Protein AF-A0A7W7VS66-F1 (afdb_monomer_lite)

Sequence (277 aa):
MSEEYEYLGDIAGGDVPASVPELAALSTISMEVGRVRARLDQALADLATVARQVGPVARLTIGVEQLAQRVAVVETLGGEVQALATAVEALGAEAGTPPPHPVDWAHAEDRAEWAADLVVWVRDVLITGWPAVADRLPGCWPRHRDILQDIATLRATYEAAYDDPRGRPHHAVEYRRLLEDVLRQAETLTQDCQKPGLPHPVPGPARDDMAELEAAMRIEVIAEIYALAGQATSKITPPDLAAAAQARAERLWAEHGVTQEEYRLYDQAVRARRPGT

Structure (mmCIF, N/CA/C/O backbone):
data_AF-A0A7W7VS66-F1
#
_entry.id   AF-A0A7W7VS66-F1
#
loop_
_atom_site.group_PDB
_atom_site.id
_atom_site.type_symbol
_atom_site.label_atom_id
_atom_site.label_alt_id
_atom_site.label_comp_id
_atom_site.label_asym_id
_atom_site.label_entity_id
_atom_site.label_seq_id
_atom_site.pdbx_PDB_ins_code
_atom_site.Cartn_x
_atom_site.Cartn_y
_atom_site.Cartn_z
_atom_site.occupancy
_atom_site.B_iso_or_equiv
_atom_site.auth_seq_id
_atom_site.auth_comp_id
_atom_site.auth_asym_id
_atom_site.auth_atom_id
_atom_site.pdbx_PDB_model_num
ATOM 1 N N . MET A 1 1 ? 20.058 83.058 -52.072 1.00 46.41 1 MET A N 1
ATOM 2 C CA . MET A 1 1 ? 21.102 82.653 -53.030 1.00 46.41 1 MET A CA 1
ATOM 3 C C . MET A 1 1 ? 20.505 82.851 -54.396 1.00 46.41 1 MET A C 1
ATOM 5 O O . MET A 1 1 ? 19.501 82.225 -54.699 1.00 46.41 1 MET A O 1
ATOM 9 N N . SER A 1 2 ? 21.023 83.870 -55.065 1.00 39.00 2 SER A N 1
ATOM 10 C CA . SER A 1 2 ? 20.426 84.547 -56.205 1.00 39.00 2 SER A CA 1
ATOM 11 C C . SER A 1 2 ? 20.550 83.738 -57.487 1.00 39.00 2 SER A C 1
ATOM 13 O O . SER A 1 2 ? 21.553 83.065 -57.712 1.00 39.00 2 SER A O 1
ATOM 15 N N . GLU A 1 3 ? 19.493 83.837 -58.280 1.00 48.62 3 GLU A N 1
ATOM 16 C CA . GLU A 1 3 ? 19.338 83.353 -59.642 1.00 48.62 3 GLU A CA 1
ATOM 17 C C . GLU A 1 3 ? 20.312 84.059 -60.595 1.00 48.62 3 GLU A C 1
ATOM 19 O O . GLU A 1 3 ? 20.466 85.278 -60.534 1.00 48.62 3 GLU A O 1
ATOM 24 N N . GLU A 1 4 ? 20.909 83.301 -61.514 1.00 53.44 4 GLU A N 1
ATOM 25 C CA . GLU A 1 4 ? 21.571 83.832 -62.707 1.00 53.44 4 GLU A CA 1
ATOM 26 C C . GLU A 1 4 ? 20.869 83.201 -63.920 1.00 53.44 4 GLU A C 1
ATOM 28 O O . GLU A 1 4 ? 21.167 82.088 -64.349 1.00 53.44 4 GLU A O 1
ATOM 33 N N . TYR A 1 5 ? 19.821 83.884 -64.389 1.00 45.56 5 TYR A N 1
ATOM 34 C CA . TYR A 1 5 ? 19.143 83.588 -65.648 1.00 45.56 5 TYR A CA 1
ATOM 35 C C . TYR A 1 5 ? 19.913 84.279 -66.776 1.00 45.56 5 TYR A C 1
ATOM 37 O O . TYR A 1 5 ? 19.792 85.488 -66.972 1.00 45.56 5 TYR A O 1
ATOM 45 N N . GLU A 1 6 ? 20.695 83.509 -67.530 1.00 56.81 6 GLU A N 1
ATOM 46 C CA . GLU A 1 6 ? 21.295 83.962 -68.784 1.00 56.81 6 GLU A CA 1
ATOM 47 C C . GLU A 1 6 ? 20.221 83.936 -69.885 1.00 56.81 6 GLU A C 1
ATOM 49 O O . GLU A 1 6 ? 19.917 82.919 -70.508 1.00 56.81 6 GLU A O 1
ATOM 54 N N . TYR A 1 7 ? 19.568 85.087 -70.040 1.00 52.94 7 TYR A N 1
ATOM 55 C CA . TYR A 1 7 ? 18.593 85.395 -71.078 1.00 52.94 7 TYR A CA 1
ATOM 56 C C . TYR A 1 7 ? 19.314 85.591 -72.422 1.00 52.94 7 TYR A C 1
ATOM 58 O O . TYR A 1 7 ? 19.945 86.622 -72.652 1.00 52.94 7 TYR A O 1
ATOM 66 N N . LEU A 1 8 ? 19.208 84.610 -73.323 1.00 45.16 8 LEU A N 1
ATOM 67 C CA . LEU A 1 8 ? 19.641 84.709 -74.720 1.00 45.16 8 LEU A CA 1
ATOM 68 C C . LEU A 1 8 ? 18.459 84.406 -75.639 1.00 45.16 8 LEU A C 1
ATOM 70 O O . LEU A 1 8 ? 18.153 83.254 -75.942 1.00 45.16 8 LEU A O 1
ATOM 74 N N . GLY A 1 9 ? 17.795 85.465 -76.090 1.00 45.72 9 GLY A N 1
ATOM 75 C CA . GLY A 1 9 ? 16.760 85.372 -77.106 1.00 45.72 9 GLY A CA 1
ATOM 76 C C . GLY A 1 9 ? 16.304 86.742 -77.577 1.00 45.72 9 GLY A C 1
ATOM 77 O O . GLY A 1 9 ? 15.311 87.253 -77.079 1.00 45.72 9 GLY A O 1
ATOM 78 N N . ASP A 1 10 ? 17.015 87.310 -78.552 1.00 48.62 10 ASP A N 1
ATOM 79 C CA . ASP A 1 10 ? 16.405 88.214 -79.532 1.00 48.62 10 ASP A CA 1
ATOM 80 C C . ASP A 1 10 ? 17.139 88.066 -80.877 1.00 48.62 10 ASP A C 1
ATOM 82 O O . ASP A 1 10 ? 17.979 88.875 -81.270 1.00 48.62 10 ASP A O 1
ATOM 86 N N . ILE A 1 11 ? 16.880 86.950 -81.570 1.00 48.09 11 ILE A N 1
ATOM 87 C CA . ILE A 1 11 ? 17.149 86.841 -83.008 1.00 48.09 11 ILE A CA 1
ATOM 88 C C . ILE A 1 11 ? 15.799 86.975 -83.695 1.00 48.09 11 ILE A C 1
ATOM 90 O O . ILE A 1 11 ? 15.048 86.017 -83.875 1.00 48.09 11 ILE A O 1
ATOM 94 N N . ALA A 1 12 ? 15.496 88.225 -84.014 1.00 41.78 12 ALA A N 1
ATOM 95 C CA . ALA A 1 12 ? 14.393 88.621 -84.853 1.00 41.78 12 ALA A CA 1
ATOM 96 C C . ALA A 1 12 ? 14.492 87.974 -86.244 1.00 41.78 12 ALA A C 1
ATOM 98 O O . ALA A 1 12 ? 15.551 87.961 -86.868 1.00 41.78 12 ALA A O 1
ATOM 99 N N . GLY A 1 13 ? 13.337 87.526 -86.737 1.00 44.66 13 GLY A N 1
ATOM 100 C CA . GLY A 1 13 ? 12.911 87.769 -88.113 1.00 44.66 13 GLY A CA 1
ATOM 101 C C . GLY A 1 13 ? 13.790 87.190 -89.215 1.00 44.66 13 GLY A C 1
ATOM 102 O O . GLY A 1 13 ? 14.548 87.906 -89.861 1.00 44.66 13 GLY A O 1
ATOM 103 N N . GLY A 1 14 ? 13.567 85.918 -89.518 1.00 37.41 14 GLY A N 1
ATOM 104 C CA . GLY A 1 14 ? 13.923 85.327 -90.800 1.00 37.41 14 GLY A CA 1
ATOM 105 C C . GLY A 1 14 ? 12.774 84.462 -91.284 1.00 37.41 14 GLY A C 1
ATOM 106 O O . GLY A 1 14 ? 12.830 83.245 -91.147 1.00 37.41 14 GLY A O 1
ATOM 107 N N . ASP A 1 15 ? 11.727 85.097 -91.815 1.00 51.34 15 ASP A N 1
ATOM 108 C CA . ASP A 1 15 ? 10.698 84.436 -92.623 1.00 51.34 15 ASP A CA 1
ATOM 109 C C . ASP A 1 15 ? 11.370 83.981 -93.929 1.00 51.34 15 ASP A C 1
ATOM 111 O O . ASP A 1 15 ? 11.369 84.665 -94.954 1.00 51.34 15 ASP A O 1
ATOM 115 N N . VAL A 1 16 ? 12.062 82.845 -93.854 1.00 44.19 16 VAL A N 1
ATOM 116 C CA . VAL A 1 16 ? 12.554 82.126 -95.023 1.00 44.19 16 VAL A CA 1
ATOM 117 C C . VAL A 1 16 ? 11.485 81.084 -95.335 1.00 44.19 16 VAL A C 1
ATOM 119 O O . VAL A 1 16 ? 11.225 80.228 -94.486 1.00 44.19 16 VAL A O 1
ATOM 122 N N . PRO A 1 17 ? 10.836 81.126 -96.510 1.00 45.91 17 PRO A N 1
ATOM 123 C CA . PRO A 1 17 ? 9.935 80.062 -96.910 1.00 45.91 17 PRO A CA 1
ATOM 124 C C . PRO A 1 17 ? 10.776 78.795 -97.032 1.00 45.91 17 PRO A C 1
ATOM 126 O O . PRO A 1 17 ? 11.544 78.650 -97.984 1.00 45.91 17 PRO A O 1
ATOM 129 N N . ALA A 1 18 ? 10.671 77.911 -96.036 1.00 45.56 18 ALA A N 1
ATOM 130 C CA . ALA A 1 18 ? 11.312 76.611 -96.080 1.00 45.56 18 ALA A CA 1
ATOM 131 C C . ALA A 1 18 ? 10.913 75.964 -97.402 1.00 45.56 18 ALA A C 1
ATOM 133 O O . ALA A 1 18 ? 9.726 75.801 -97.713 1.00 45.56 18 ALA A O 1
ATOM 134 N N . SER A 1 19 ? 11.912 75.671 -98.225 1.00 51.62 19 SER A N 1
ATOM 135 C CA . SER A 1 19 ? 11.655 75.005 -99.486 1.00 51.62 19 SER A CA 1
ATOM 136 C C . SER A 1 19 ? 11.013 73.649 -99.163 1.00 51.62 19 SER A C 1
ATOM 138 O O . SER A 1 19 ? 11.391 72.986 -98.196 1.00 51.62 19 SER A O 1
ATOM 140 N N . VAL A 1 20 ? 10.016 73.228 -99.949 1.00 57.78 20 VAL A N 1
ATOM 141 C CA . VAL A 1 20 ? 9.280 71.955 -99.771 1.00 57.78 20 VAL A CA 1
ATOM 142 C C . VAL A 1 20 ? 10.179 70.741 -99.407 1.00 57.78 20 VAL A C 1
ATOM 144 O O . VAL A 1 20 ? 9.735 69.913 -98.608 1.00 57.78 20 VAL A O 1
ATOM 147 N N . PRO A 1 21 ? 11.440 70.620 -99.887 1.00 59.88 21 PRO A N 1
ATOM 148 C CA . PRO A 1 21 ? 12.360 69.552 -99.479 1.00 59.88 21 PRO A CA 1
ATOM 149 C C . PRO A 1 21 ? 12.811 69.575 -98.005 1.00 59.88 21 PRO A C 1
ATOM 151 O O . PRO A 1 21 ? 13.001 68.511 -97.418 1.00 59.88 21 PRO A O 1
ATOM 154 N N . GLU A 1 22 ? 12.979 70.743 -97.381 1.00 57.94 22 GLU A N 1
ATOM 155 C CA . GLU A 1 22 ? 13.489 70.865 -96.001 1.00 57.94 22 GLU A CA 1
ATOM 156 C C . GLU A 1 22 ? 12.415 70.515 -94.965 1.00 57.94 22 GLU A C 1
ATOM 158 O O . GLU A 1 22 ? 12.687 69.816 -93.987 1.00 57.94 22 GLU A O 1
ATOM 163 N N . LEU A 1 23 ? 11.163 70.905 -95.226 1.00 63.44 23 LEU A N 1
ATOM 164 C CA . LEU A 1 23 ? 10.012 70.476 -94.425 1.00 63.44 23 LEU A CA 1
ATOM 165 C C . LEU A 1 23 ? 9.772 68.964 -94.545 1.00 63.44 23 LEU A C 1
ATOM 167 O O . LEU A 1 23 ? 9.405 68.326 -93.559 1.00 63.44 23 LEU A O 1
ATOM 171 N N . ALA A 1 24 ? 10.043 68.374 -95.715 1.00 65.50 24 ALA A N 1
ATOM 172 C CA . ALA A 1 24 ? 9.986 66.926 -95.915 1.00 65.50 24 ALA A CA 1
ATOM 173 C C . ALA A 1 24 ? 11.124 66.182 -95.184 1.00 65.50 24 ALA A C 1
ATOM 175 O O . ALA A 1 24 ? 10.922 65.085 -94.653 1.00 65.50 24 ALA A O 1
ATOM 176 N N . ALA A 1 25 ? 12.319 66.776 -95.103 1.00 69.31 25 ALA A N 1
ATOM 177 C CA . ALA A 1 25 ? 13.424 66.230 -94.317 1.00 69.31 25 ALA A CA 1
ATOM 178 C C . ALA A 1 25 ? 13.116 66.272 -92.810 1.00 69.31 25 ALA A C 1
ATOM 180 O O . ALA A 1 25 ? 13.280 65.265 -92.119 1.00 69.31 25 ALA A O 1
ATOM 181 N N . LEU A 1 26 ? 12.579 67.391 -92.313 1.00 69.50 26 LEU A N 1
ATOM 182 C CA . LEU A 1 26 ? 12.129 67.525 -90.924 1.00 69.50 26 LEU A CA 1
ATOM 183 C C . LEU A 1 26 ? 10.979 66.569 -90.593 1.00 69.50 26 LEU A C 1
ATOM 185 O O . LEU A 1 26 ? 11.023 65.924 -89.547 1.00 69.50 26 LEU A O 1
ATOM 189 N N . SER A 1 27 ? 9.999 66.390 -91.487 1.00 70.69 27 SER A N 1
ATOM 190 C CA . SER A 1 27 ? 8.923 65.416 -91.262 1.00 70.69 27 SER A CA 1
ATOM 191 C C . SER A 1 27 ? 9.457 63.985 -91.205 1.00 70.69 27 SER A C 1
ATOM 193 O O . SER A 1 27 ? 9.008 63.193 -90.380 1.00 70.69 27 SER A O 1
ATOM 195 N N . THR A 1 28 ? 10.448 63.657 -92.040 1.00 74.75 28 THR A N 1
ATOM 196 C CA . THR A 1 28 ? 11.102 62.341 -92.037 1.00 74.75 28 THR A CA 1
ATOM 197 C C . THR A 1 28 ? 11.853 62.107 -90.728 1.00 74.75 28 THR A C 1
ATOM 199 O O . THR A 1 28 ? 11.679 61.063 -90.103 1.00 74.75 28 THR A O 1
ATOM 202 N N . ILE A 1 29 ? 12.612 63.098 -90.253 1.00 75.81 29 ILE A N 1
ATOM 203 C CA . ILE A 1 29 ? 13.318 63.023 -88.967 1.00 75.81 29 ILE A CA 1
ATOM 204 C C . ILE A 1 29 ? 12.321 62.914 -87.807 1.00 75.81 29 ILE A C 1
ATOM 206 O O . ILE A 1 29 ? 12.493 62.058 -86.942 1.00 75.81 29 ILE A O 1
ATOM 210 N N . SER A 1 30 ? 11.242 63.700 -87.795 1.00 68.12 30 SER A N 1
ATOM 211 C CA . SER A 1 30 ? 10.194 63.590 -86.773 1.00 68.12 30 SER A CA 1
ATOM 212 C C . SER A 1 30 ? 9.504 62.224 -86.786 1.00 68.12 30 SER A C 1
ATOM 214 O O . SER A 1 30 ? 9.206 61.688 -85.718 1.00 68.12 30 SER A O 1
ATOM 216 N N . MET A 1 31 ? 9.294 61.621 -87.960 1.00 77.06 31 MET A N 1
ATOM 217 C CA . MET A 1 31 ? 8.772 60.256 -88.063 1.00 77.06 31 MET A CA 1
ATOM 218 C C . MET A 1 31 ? 9.763 59.223 -87.523 1.00 77.06 31 MET A C 1
ATOM 220 O O . MET A 1 31 ? 9.345 58.324 -86.796 1.00 77.06 31 MET A O 1
ATOM 224 N N . GLU A 1 32 ? 11.056 59.337 -87.835 1.00 76.19 32 GLU A N 1
ATOM 225 C CA . GLU A 1 32 ? 12.077 58.426 -87.299 1.00 76.19 32 GLU A CA 1
ATOM 226 C C . GLU A 1 32 ? 12.217 58.564 -85.781 1.00 76.19 32 GLU A C 1
ATOM 228 O O . GLU A 1 32 ? 12.217 57.559 -85.073 1.00 76.19 32 GLU A O 1
ATOM 233 N N . VAL A 1 33 ? 12.231 59.791 -85.252 1.00 77.81 33 VAL A N 1
ATOM 234 C CA . VAL A 1 33 ? 12.231 60.044 -83.802 1.00 77.81 33 VAL A CA 1
ATOM 235 C C . VAL A 1 33 ? 10.967 59.474 -83.155 1.00 77.81 33 VAL A C 1
ATOM 237 O O . VAL A 1 33 ? 11.051 58.828 -82.110 1.00 77.81 33 VAL A O 1
ATOM 240 N N . GLY A 1 34 ? 9.805 59.631 -83.796 1.00 76.19 34 GLY A N 1
ATOM 241 C CA . GLY A 1 34 ? 8.551 59.022 -83.351 1.00 76.19 34 GLY A CA 1
ATOM 242 C C . GLY A 1 34 ? 8.617 57.492 -83.309 1.00 76.19 34 GLY A C 1
ATOM 243 O O . GLY A 1 34 ? 8.191 56.886 -82.327 1.00 76.19 34 GLY A O 1
ATOM 244 N N . ARG A 1 35 ? 9.217 56.853 -84.323 1.00 85.12 35 ARG A N 1
ATOM 245 C CA . ARG A 1 35 ? 9.417 55.393 -84.352 1.00 85.12 35 ARG A CA 1
ATOM 246 C C . ARG A 1 35 ? 10.415 54.920 -83.304 1.00 85.12 35 ARG A C 1
ATOM 248 O O . ARG A 1 35 ? 10.188 53.882 -82.689 1.00 85.12 35 ARG A O 1
ATOM 255 N N . VAL A 1 36 ? 11.504 55.656 -83.092 1.00 83.12 36 VAL A N 1
ATOM 256 C CA . VAL A 1 36 ? 12.488 55.348 -82.045 1.00 83.12 36 VAL A CA 1
ATOM 257 C C . VAL A 1 36 ? 11.834 55.442 -80.671 1.00 83.12 36 VAL A C 1
ATOM 259 O O . VAL A 1 36 ? 11.988 54.525 -79.868 1.00 83.12 36 VAL A O 1
ATOM 262 N N . ARG A 1 37 ? 11.038 56.487 -80.426 1.00 76.75 37 ARG A N 1
ATOM 263 C CA . ARG A 1 37 ? 10.294 56.646 -79.174 1.00 76.75 37 ARG A CA 1
ATOM 264 C C . ARG A 1 37 ? 9.291 55.515 -78.961 1.00 76.75 37 ARG A C 1
ATOM 266 O O . ARG A 1 37 ? 9.302 54.903 -77.903 1.00 76.75 37 ARG A O 1
ATOM 273 N N . ALA A 1 38 ? 8.522 55.155 -79.988 1.00 83.44 38 ALA A N 1
ATOM 274 C CA . ALA A 1 38 ? 7.591 54.029 -79.911 1.00 83.44 38 ALA A CA 1
ATOM 275 C C . ALA A 1 38 ? 8.302 52.690 -79.630 1.00 83.44 38 ALA A C 1
ATOM 277 O O . ALA A 1 38 ? 7.808 51.878 -78.853 1.00 83.44 38 ALA A O 1
ATOM 278 N N . ARG A 1 39 ? 9.486 52.458 -80.219 1.00 87.69 39 ARG A N 1
ATOM 279 C CA . ARG A 1 39 ? 10.303 51.266 -79.929 1.00 87.69 39 ARG A CA 1
ATOM 280 C C . ARG A 1 39 ? 10.857 51.271 -78.506 1.00 87.69 39 ARG A C 1
ATOM 282 O O . ARG A 1 39 ? 10.927 50.210 -77.896 1.00 87.69 39 ARG A O 1
ATOM 289 N N . LEU A 1 40 ? 11.240 52.435 -77.983 1.00 81.44 40 LEU A N 1
ATOM 290 C CA . LEU A 1 40 ? 11.702 52.570 -76.603 1.00 81.44 40 LEU A CA 1
ATOM 291 C C . LEU A 1 40 ? 10.565 52.303 -75.611 1.00 81.44 40 LEU A C 1
ATOM 293 O O . LEU A 1 40 ? 10.752 51.535 -74.671 1.00 81.44 40 LEU A O 1
ATOM 297 N N . ASP A 1 41 ? 9.383 52.869 -75.855 1.00 82.38 41 ASP A N 1
ATOM 298 C CA . ASP A 1 41 ? 8.198 52.641 -75.023 1.00 82.38 41 ASP A CA 1
ATOM 299 C C . ASP A 1 41 ? 7.793 51.156 -75.038 1.00 82.38 41 ASP A C 1
ATOM 301 O O . ASP A 1 41 ? 7.501 50.582 -73.986 1.00 82.38 41 ASP A O 1
ATOM 305 N N . GLN A 1 42 ? 7.874 50.498 -76.202 1.00 89.12 42 GLN A N 1
ATOM 306 C CA . GLN A 1 42 ? 7.652 49.055 -76.317 1.00 89.12 42 GLN A CA 1
ATOM 307 C C . GLN A 1 42 ? 8.702 48.248 -75.539 1.00 89.12 42 GLN A C 1
ATOM 309 O O . GLN A 1 42 ? 8.339 47.363 -74.771 1.00 89.12 42 GLN A O 1
ATOM 314 N N . ALA A 1 43 ? 9.990 48.579 -75.670 1.00 79.00 43 ALA A N 1
ATOM 315 C CA . ALA A 1 43 ? 11.056 47.888 -74.945 1.00 79.00 43 ALA A CA 1
ATOM 316 C C . ALA A 1 43 ? 10.915 48.039 -73.418 1.00 79.00 43 ALA A C 1
ATOM 318 O O . ALA A 1 43 ? 11.161 47.089 -72.673 1.00 79.00 43 ALA A O 1
ATOM 319 N N . LEU A 1 44 ? 10.475 49.206 -72.937 1.00 77.38 44 LEU A N 1
ATOM 320 C CA . LEU A 1 44 ? 10.181 49.431 -71.519 1.00 77.38 44 LEU A CA 1
ATOM 321 C C . LEU A 1 44 ? 8.956 48.629 -71.052 1.00 77.38 44 LEU A C 1
ATOM 323 O O . LEU A 1 44 ? 8.979 48.063 -69.955 1.00 77.38 44 LEU A O 1
ATOM 327 N N . ALA A 1 45 ? 7.910 48.528 -71.876 1.00 83.50 45 ALA A N 1
ATOM 328 C CA . ALA A 1 45 ? 6.739 47.700 -71.584 1.00 83.50 45 ALA A CA 1
ATOM 329 C C . ALA A 1 45 ? 7.081 46.197 -71.542 1.00 83.50 45 ALA A C 1
ATOM 331 O O . ALA A 1 45 ? 6.596 45.468 -70.665 1.00 83.50 45 ALA A O 1
ATOM 332 N N . ASP A 1 46 ? 7.960 45.745 -72.437 1.00 84.31 46 ASP A N 1
ATOM 333 C CA . ASP A 1 46 ? 8.457 44.370 -72.480 1.00 84.31 46 ASP A CA 1
ATOM 334 C C . ASP A 1 46 ? 9.316 44.067 -71.242 1.00 84.31 46 ASP A C 1
ATOM 336 O O . ASP A 1 46 ? 9.079 43.069 -70.556 1.00 84.31 46 ASP A O 1
ATOM 340 N N . LEU A 1 47 ? 10.229 44.971 -70.862 1.00 71.31 47 LEU A N 1
ATOM 341 C CA . LEU A 1 47 ? 11.024 44.854 -69.631 1.00 71.31 47 LEU A CA 1
ATOM 342 C C . LEU A 1 47 ? 10.150 44.812 -68.371 1.00 71.31 47 LEU A C 1
ATOM 344 O O . LEU A 1 47 ? 10.375 43.977 -67.492 1.00 71.31 47 LEU A O 1
ATOM 348 N N . ALA A 1 48 ? 9.115 45.653 -68.286 1.00 73.38 48 ALA A N 1
ATOM 349 C CA . ALA A 1 48 ? 8.162 45.620 -67.175 1.00 73.38 48 ALA A CA 1
ATOM 350 C C . ALA A 1 48 ? 7.387 44.290 -67.116 1.00 73.38 48 ALA A C 1
ATOM 352 O O . ALA A 1 48 ? 7.044 43.799 -66.036 1.00 73.38 48 ALA A O 1
ATOM 353 N N . THR A 1 49 ? 7.120 43.676 -68.268 1.00 81.31 49 THR A N 1
ATOM 354 C CA . THR A 1 49 ? 6.453 42.371 -68.359 1.00 81.31 49 THR A CA 1
ATOM 355 C C . THR A 1 49 ? 7.375 41.236 -67.926 1.00 81.31 49 THR A C 1
ATOM 357 O O . THR A 1 49 ? 6.962 40.416 -67.104 1.00 81.31 49 THR A O 1
ATOM 360 N N . VAL A 1 50 ? 8.635 41.245 -68.363 1.00 74.94 50 VAL A N 1
ATOM 361 C CA . VAL A 1 50 ? 9.657 40.290 -67.907 1.00 74.94 50 VAL A CA 1
ATOM 362 C C . VAL A 1 50 ? 9.876 40.408 -66.395 1.00 74.94 50 VAL A C 1
ATOM 364 O O . VAL A 1 50 ? 9.853 39.400 -65.693 1.00 74.94 50 VAL A O 1
ATOM 367 N N . ALA A 1 51 ? 9.983 41.624 -65.851 1.00 68.81 51 ALA A N 1
ATOM 368 C CA . ALA A 1 51 ? 10.143 41.836 -64.410 1.00 68.81 51 ALA A CA 1
ATOM 369 C C . ALA A 1 51 ? 8.969 41.259 -63.592 1.00 68.81 51 ALA A C 1
ATOM 371 O O . ALA A 1 51 ? 9.176 40.627 -62.552 1.00 68.81 51 ALA A O 1
ATOM 372 N N . ARG A 1 52 ? 7.730 41.404 -64.087 1.00 74.31 52 ARG A N 1
ATOM 373 C CA . ARG A 1 52 ? 6.535 40.805 -63.465 1.00 74.31 52 ARG A CA 1
ATOM 374 C C . ARG A 1 52 ? 6.521 39.279 -63.533 1.00 74.31 52 ARG A C 1
ATOM 376 O O . ARG A 1 52 ? 5.988 38.659 -62.618 1.00 74.31 52 ARG A O 1
ATOM 383 N N . GLN A 1 53 ? 7.095 38.681 -64.575 1.00 76.69 53 GLN A N 1
ATOM 384 C CA . GLN A 1 53 ? 7.190 37.225 -64.725 1.00 76.69 53 GLN A CA 1
ATOM 385 C C . GLN A 1 53 ? 8.316 36.617 -63.874 1.00 76.69 53 GLN A C 1
ATOM 387 O O . GLN A 1 53 ? 8.152 35.523 -63.335 1.00 76.69 53 GLN A O 1
ATOM 392 N N . VAL A 1 54 ? 9.426 37.336 -63.683 1.00 73.06 54 VAL A N 1
ATOM 393 C CA . VAL A 1 54 ? 10.575 36.874 -62.882 1.00 73.06 54 VAL A CA 1
ATOM 394 C C . VAL A 1 54 ? 10.321 36.996 -61.372 1.00 73.06 54 VAL A C 1
ATOM 396 O O . VAL A 1 54 ? 10.777 36.150 -60.605 1.00 73.06 54 VAL A O 1
ATOM 399 N N . GLY A 1 55 ? 9.542 37.985 -60.917 1.00 73.06 55 GLY A N 1
ATOM 400 C CA . GLY A 1 55 ? 9.224 38.165 -59.489 1.00 73.06 55 GLY A CA 1
ATOM 401 C C . GLY A 1 55 ? 8.586 36.940 -58.795 1.00 73.06 55 GLY A C 1
ATOM 402 O O . GLY A 1 55 ? 8.980 36.598 -57.679 1.00 73.06 55 GLY A O 1
ATOM 403 N N . PRO A 1 56 ? 7.601 36.252 -59.403 1.00 78.00 56 PRO A N 1
ATOM 404 C CA . PRO A 1 56 ? 7.084 34.971 -58.918 1.00 78.00 56 PRO A CA 1
ATOM 405 C C . PRO A 1 56 ? 8.136 33.858 -58.873 1.00 78.00 56 PRO A C 1
ATOM 407 O O . PRO A 1 56 ? 8.181 33.129 -57.888 1.00 78.00 56 PRO A O 1
ATOM 410 N N . VAL A 1 57 ? 9.009 33.758 -59.883 1.00 70.25 57 VAL A N 1
ATOM 411 C CA . VAL A 1 57 ? 10.080 32.745 -59.928 1.00 70.25 57 VAL A CA 1
ATOM 412 C C . VAL A 1 57 ? 11.080 32.966 -58.795 1.00 70.25 57 VAL A C 1
ATOM 414 O O . VAL A 1 57 ? 11.378 32.028 -58.068 1.00 70.25 57 VAL A O 1
ATOM 417 N N . ALA A 1 58 ? 11.510 34.208 -58.555 1.00 71.12 58 ALA A N 1
ATOM 418 C CA . ALA A 1 58 ? 12.393 34.536 -57.434 1.00 71.12 58 ALA A CA 1
ATOM 419 C C . ALA A 1 58 ? 11.767 34.183 -56.069 1.00 71.12 58 ALA A C 1
ATOM 421 O O . ALA A 1 58 ? 12.445 33.661 -55.186 1.00 71.12 58 ALA A O 1
ATOM 422 N N . ARG A 1 59 ? 10.455 34.410 -55.899 1.00 72.69 59 ARG A N 1
ATOM 423 C CA . ARG A 1 59 ? 9.724 34.015 -54.681 1.00 72.69 59 ARG A CA 1
ATOM 424 C C . ARG A 1 59 ? 9.611 32.499 -54.524 1.00 72.69 59 ARG A C 1
ATOM 426 O O . ARG A 1 59 ? 9.707 32.013 -53.402 1.00 72.69 59 ARG A O 1
ATOM 433 N N . LEU A 1 60 ? 9.432 31.762 -55.621 1.00 71.50 60 LEU A N 1
ATOM 434 C CA . LEU A 1 60 ? 9.447 30.298 -55.604 1.00 71.50 60 LEU A CA 1
ATOM 435 C C . LEU A 1 60 ? 10.832 29.763 -55.231 1.00 71.50 60 LEU A C 1
ATOM 437 O O . LEU A 1 60 ? 10.903 28.861 -54.406 1.00 71.50 60 LEU A O 1
ATOM 441 N N . THR A 1 61 ? 11.915 30.350 -55.749 1.00 71.44 61 THR A N 1
ATOM 442 C CA . THR A 1 61 ? 13.286 29.967 -55.373 1.00 71.44 61 THR A CA 1
ATOM 443 C C . THR A 1 61 ? 13.525 30.152 -53.874 1.00 71.44 61 THR A C 1
ATOM 445 O O . THR A 1 61 ? 13.955 29.212 -53.212 1.00 71.44 61 THR A O 1
ATOM 448 N N . ILE A 1 62 ? 13.138 31.304 -53.309 1.00 78.94 62 ILE A N 1
ATOM 449 C CA . ILE A 1 62 ? 13.224 31.550 -51.857 1.00 78.94 62 ILE A CA 1
ATOM 450 C C . ILE A 1 62 ? 12.364 30.542 -51.075 1.00 78.94 62 ILE A C 1
ATOM 452 O O . ILE A 1 62 ? 12.790 30.027 -50.044 1.00 78.94 62 ILE A O 1
ATOM 456 N N . GLY A 1 63 ? 11.157 30.232 -51.560 1.00 76.00 63 GLY A N 1
ATOM 457 C CA . GLY A 1 63 ? 10.279 29.241 -50.934 1.00 76.00 63 GLY A CA 1
ATOM 458 C C . GLY A 1 63 ? 10.863 27.824 -50.943 1.00 76.00 63 GLY A C 1
ATOM 459 O O . GLY A 1 63 ? 10.746 27.109 -49.950 1.00 76.00 63 GLY A O 1
ATOM 460 N N . VAL A 1 64 ? 11.531 27.431 -52.031 1.00 78.88 64 VAL A N 1
ATOM 461 C CA . VAL A 1 64 ? 12.223 26.139 -52.153 1.00 78.88 64 VAL A CA 1
ATOM 462 C C . VAL A 1 64 ? 13.425 26.074 -51.213 1.00 78.88 64 VAL A C 1
ATOM 464 O O . VAL A 1 64 ? 13.591 25.070 -50.525 1.00 78.88 64 VAL A O 1
ATOM 467 N N . GLU A 1 65 ? 14.220 27.139 -51.116 1.00 78.25 65 GLU A N 1
ATOM 468 C CA . GLU A 1 65 ? 15.343 27.215 -50.171 1.00 78.25 65 GLU A CA 1
ATOM 469 C C . GLU A 1 65 ? 14.868 27.118 -48.714 1.00 78.25 65 GLU A C 1
ATOM 471 O O . GLU A 1 65 ? 15.424 26.353 -47.925 1.00 78.25 65 GLU A O 1
ATOM 476 N N . GLN A 1 66 ? 13.789 27.824 -48.360 1.00 82.62 66 GLN A N 1
ATOM 477 C CA . GLN A 1 66 ? 13.182 27.731 -47.029 1.00 82.62 66 GLN A CA 1
ATOM 478 C C . GLN A 1 66 ? 12.630 26.332 -46.738 1.00 82.62 66 GLN A C 1
ATOM 480 O O . GLN A 1 66 ? 12.747 25.844 -45.612 1.00 82.62 66 GLN A O 1
ATOM 485 N N . LEU A 1 67 ? 12.031 25.669 -47.730 1.00 80.81 67 LEU A N 1
ATOM 486 C CA . LEU A 1 67 ? 11.544 24.301 -47.571 1.00 80.81 67 LEU A CA 1
ATOM 487 C C . LEU A 1 67 ? 12.707 23.318 -47.396 1.00 80.81 67 LEU A C 1
ATOM 489 O O . LEU A 1 67 ? 12.639 22.473 -46.510 1.00 80.81 67 LEU A O 1
ATOM 493 N N . ALA A 1 68 ? 13.789 23.468 -48.163 1.00 79.75 68 ALA A N 1
ATOM 494 C CA . ALA A 1 68 ? 14.997 22.658 -48.020 1.00 79.75 68 ALA A CA 1
ATOM 495 C C . ALA A 1 68 ? 15.625 22.814 -46.624 1.00 79.75 68 ALA A C 1
ATOM 497 O O . ALA A 1 68 ? 15.972 21.818 -45.993 1.00 79.75 68 ALA A O 1
ATOM 498 N N . GLN A 1 69 ? 15.685 24.041 -46.094 1.00 86.19 69 GLN A N 1
ATOM 499 C CA . GLN A 1 69 ? 16.133 24.289 -44.718 1.00 86.19 69 GLN A CA 1
ATOM 500 C C . GLN A 1 69 ? 15.232 23.601 -43.686 1.00 86.19 69 GLN A C 1
ATOM 502 O O . GLN A 1 69 ? 15.727 22.986 -42.745 1.00 86.19 69 GLN A O 1
ATOM 507 N N . ARG A 1 70 ? 13.906 23.663 -43.863 1.00 84.19 70 ARG A N 1
ATOM 508 C CA . ARG A 1 70 ? 12.957 22.983 -42.967 1.00 84.19 70 ARG A CA 1
ATOM 509 C C . ARG A 1 70 ? 13.092 21.463 -43.027 1.00 84.19 70 ARG A C 1
ATOM 511 O O . ARG A 1 70 ? 13.023 20.826 -41.983 1.00 84.19 70 ARG A O 1
ATOM 518 N N . VAL A 1 71 ? 13.310 20.892 -44.212 1.00 85.25 71 VAL A N 1
ATOM 519 C CA . VAL A 1 71 ? 13.549 19.450 -44.378 1.00 85.25 71 VAL A CA 1
ATOM 520 C C . VAL A 1 71 ? 14.833 19.031 -43.660 1.00 85.25 71 VAL A C 1
ATOM 522 O O . VAL A 1 71 ? 14.788 18.085 -42.883 1.00 85.25 71 VAL A O 1
ATOM 525 N N . ALA A 1 72 ? 15.927 19.785 -43.799 1.00 82.81 72 ALA A N 1
ATOM 526 C CA . ALA A 1 72 ? 17.177 19.498 -43.090 1.00 82.81 72 ALA A CA 1
ATOM 527 C C . ALA A 1 72 ? 17.017 19.529 -41.555 1.00 82.81 72 ALA A C 1
ATOM 529 O O . ALA A 1 72 ? 17.589 18.701 -40.844 1.00 82.81 72 ALA A O 1
ATOM 530 N N . VAL A 1 73 ? 16.203 20.454 -41.029 1.00 87.56 73 VAL A N 1
ATOM 531 C CA . VAL A 1 73 ? 15.864 20.493 -39.595 1.00 87.56 73 VAL A CA 1
ATOM 532 C C . VAL A 1 73 ? 15.059 19.258 -39.185 1.00 87.56 73 VAL A C 1
ATOM 534 O O . VAL A 1 73 ? 15.347 18.670 -38.148 1.00 87.56 73 VAL A O 1
ATOM 537 N N . VAL A 1 74 ? 14.082 18.832 -39.992 1.00 85.75 74 VAL A N 1
ATOM 538 C CA . VAL A 1 74 ? 13.291 17.619 -39.719 1.00 85.75 74 VAL A CA 1
ATOM 539 C C . VAL A 1 74 ? 14.163 16.363 -39.745 1.00 85.75 74 VAL A C 1
ATOM 541 O O . VAL A 1 74 ? 14.011 15.512 -38.874 1.00 85.75 74 VAL A O 1
ATOM 544 N N . GLU A 1 75 ? 15.099 16.251 -40.686 1.00 86.38 75 GLU A N 1
ATOM 545 C CA . GLU A 1 75 ? 16.058 15.139 -40.741 1.00 86.38 75 GLU A CA 1
ATOM 546 C C . GLU A 1 75 ? 16.973 15.117 -39.511 1.00 86.38 75 GLU A C 1
ATOM 548 O O . GLU A 1 75 ? 17.188 14.059 -38.919 1.00 86.38 75 GLU A O 1
ATOM 553 N N . THR A 1 76 ? 17.452 16.288 -39.081 1.00 88.56 76 THR A N 1
ATOM 554 C CA . THR A 1 76 ? 18.275 16.425 -37.868 1.00 88.56 76 THR A CA 1
ATOM 555 C C . THR A 1 76 ? 17.492 16.001 -36.626 1.00 88.56 76 THR A C 1
ATOM 557 O O . THR A 1 76 ? 17.963 15.159 -35.865 1.00 88.56 76 THR A O 1
ATOM 560 N N . LEU A 1 77 ? 16.263 16.502 -36.463 1.00 88.69 77 LEU A N 1
ATOM 561 C CA . LEU A 1 77 ? 15.373 16.107 -35.368 1.00 88.69 77 LEU A CA 1
ATOM 562 C C . LEU A 1 77 ? 15.049 14.609 -35.411 1.00 88.69 77 LEU A C 1
ATOM 564 O O . LEU A 1 77 ? 15.009 13.964 -34.369 1.00 88.69 77 LEU A O 1
ATOM 568 N N . GLY A 1 78 ? 14.856 14.034 -36.601 1.00 89.44 78 GLY A N 1
ATOM 569 C CA . GLY A 1 78 ? 14.670 12.592 -36.771 1.00 89.44 78 GLY A CA 1
ATOM 570 C C . GLY A 1 78 ? 15.878 11.793 -36.275 1.00 89.44 78 GLY A C 1
ATOM 571 O O . GLY A 1 78 ? 15.711 10.804 -35.561 1.00 89.44 78 GLY A O 1
ATOM 572 N N . GLY A 1 79 ? 17.092 12.257 -36.585 1.00 88.12 79 GLY A N 1
ATOM 573 C CA . GLY A 1 79 ? 18.334 11.680 -36.070 1.00 88.12 79 GLY A CA 1
ATOM 574 C C . GLY A 1 79 ? 18.464 11.792 -34.548 1.00 88.12 79 GLY A C 1
ATOM 575 O O . GLY A 1 79 ? 18.814 10.812 -33.892 1.00 88.12 79 GLY A O 1
ATOM 576 N N . GLU A 1 80 ? 18.131 12.949 -33.972 1.00 91.75 80 GLU A N 1
ATOM 577 C CA . GLU A 1 80 ? 18.153 13.171 -32.520 1.00 91.75 80 GLU A CA 1
ATOM 578 C C . GLU A 1 80 ? 17.130 12.298 -31.781 1.00 91.75 80 GLU A C 1
ATOM 580 O O . GLU A 1 80 ? 17.460 11.701 -30.757 1.00 91.75 80 GLU A O 1
ATOM 585 N N . VAL A 1 81 ? 15.911 12.159 -32.314 1.00 92.88 81 VAL A N 1
ATOM 586 C CA . VAL A 1 81 ? 14.879 11.272 -31.751 1.00 92.88 81 VAL A CA 1
ATOM 587 C C . VAL A 1 81 ? 15.326 9.814 -31.808 1.00 92.88 81 VAL A C 1
ATOM 589 O O . VAL A 1 81 ? 15.162 9.096 -30.822 1.00 92.88 81 VAL A O 1
ATOM 592 N N . GLN A 1 82 ? 15.936 9.373 -32.912 1.00 91.94 82 GLN A N 1
ATOM 593 C CA . GLN A 1 82 ? 16.460 8.011 -33.020 1.00 91.94 82 GLN A CA 1
ATOM 594 C C . GLN A 1 82 ? 17.612 7.766 -32.032 1.00 91.94 82 GLN A C 1
ATOM 596 O O . GLN A 1 82 ? 17.675 6.707 -31.399 1.00 91.94 82 GLN A O 1
ATOM 601 N N . ALA A 1 83 ? 18.510 8.741 -31.869 1.00 90.94 83 ALA A N 1
ATOM 602 C CA . ALA A 1 83 ? 19.599 8.669 -30.899 1.00 90.94 83 ALA A CA 1
ATOM 603 C C . ALA A 1 83 ? 19.071 8.625 -29.457 1.00 90.94 83 ALA A C 1
ATOM 605 O O . ALA A 1 83 ? 19.551 7.821 -28.658 1.00 90.94 83 ALA A O 1
ATOM 606 N N . LEU A 1 84 ? 18.049 9.424 -29.136 1.00 92.69 84 LEU A N 1
ATOM 607 C CA . LEU A 1 84 ? 17.395 9.406 -27.830 1.00 92.69 84 LEU A CA 1
ATOM 608 C C . LEU A 1 84 ? 16.672 8.081 -27.576 1.00 92.69 84 LEU A C 1
ATOM 610 O O . LEU A 1 84 ? 16.823 7.525 -26.495 1.00 92.69 84 LEU A O 1
ATOM 614 N N . ALA A 1 85 ? 15.938 7.549 -28.555 1.00 91.06 85 ALA A N 1
ATOM 615 C CA . ALA A 1 85 ? 15.288 6.243 -28.440 1.00 91.06 85 ALA A CA 1
ATOM 616 C C . ALA A 1 85 ? 16.317 5.139 -28.153 1.00 91.06 85 ALA A C 1
ATOM 618 O O . ALA A 1 85 ? 16.157 4.379 -27.204 1.00 91.06 85 ALA A O 1
ATOM 619 N N . THR A 1 86 ? 17.432 5.141 -28.890 1.00 91.81 86 THR A N 1
ATOM 620 C CA . THR A 1 86 ? 18.543 4.198 -28.675 1.00 91.81 86 THR A CA 1
ATOM 621 C C . THR A 1 86 ? 19.165 4.369 -27.286 1.00 91.81 86 THR A C 1
ATOM 623 O O . THR A 1 86 ? 19.461 3.385 -26.616 1.00 91.81 86 THR A O 1
ATOM 626 N N . ALA A 1 87 ? 19.345 5.608 -26.818 1.00 88.94 87 ALA A N 1
ATOM 627 C CA . ALA A 1 87 ? 19.874 5.884 -25.484 1.00 88.94 87 ALA A CA 1
ATOM 628 C C . ALA A 1 87 ? 18.904 5.454 -24.374 1.00 88.94 87 ALA A C 1
ATOM 630 O O . ALA A 1 87 ? 19.344 4.926 -23.360 1.00 88.94 87 ALA A O 1
ATOM 631 N N . VAL A 1 88 ? 17.594 5.640 -24.556 1.00 86.75 88 VAL A N 1
ATOM 632 C CA . VAL A 1 88 ? 16.563 5.188 -23.610 1.00 86.75 88 VAL A CA 1
ATOM 633 C C . VAL A 1 88 ? 16.500 3.664 -23.563 1.00 86.75 88 VAL A C 1
ATOM 635 O O . VAL A 1 88 ? 16.432 3.101 -22.474 1.00 86.75 88 VAL A O 1
ATOM 638 N N . GLU A 1 89 ? 16.581 2.987 -24.708 1.00 85.19 89 GLU A N 1
ATOM 639 C CA . GLU A 1 89 ? 16.668 1.523 -24.769 1.00 85.19 89 GLU A CA 1
ATOM 640 C C . GLU A 1 89 ? 17.948 1.008 -24.102 1.00 85.19 89 GLU A C 1
ATOM 642 O O . GLU A 1 89 ? 17.887 0.069 -23.309 1.00 85.19 89 GLU A O 1
ATOM 647 N N . ALA A 1 90 ? 19.093 1.652 -24.352 1.00 82.62 90 ALA A N 1
ATOM 648 C CA . ALA A 1 90 ? 20.358 1.314 -23.705 1.00 82.62 90 ALA A CA 1
ATOM 649 C C . ALA A 1 90 ? 20.295 1.535 -22.186 1.00 82.62 90 ALA A C 1
ATOM 651 O O . ALA A 1 90 ? 20.697 0.658 -21.430 1.00 82.62 90 ALA A O 1
ATOM 652 N N . LEU A 1 91 ? 19.718 2.651 -21.729 1.00 81.38 91 LEU A N 1
ATOM 653 C CA . LEU A 1 91 ? 19.503 2.919 -20.306 1.00 81.38 91 LEU A CA 1
ATOM 654 C C . LEU A 1 91 ? 18.524 1.923 -19.680 1.00 81.38 91 LEU A C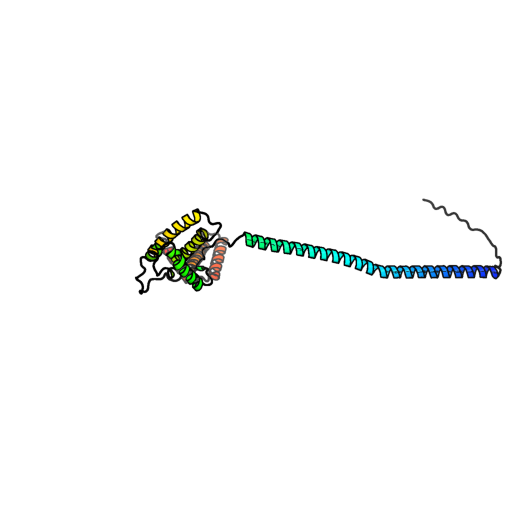 1
ATOM 656 O O . LEU A 1 91 ? 18.739 1.509 -18.547 1.00 81.38 91 LEU A O 1
ATOM 660 N N . GLY A 1 92 ? 17.481 1.503 -20.397 1.00 76.94 92 GLY A N 1
ATOM 661 C CA . GLY A 1 92 ? 16.565 0.452 -19.948 1.00 76.94 92 GLY A CA 1
ATOM 662 C C . GLY A 1 92 ? 17.246 -0.915 -19.847 1.00 76.94 92 GLY A C 1
ATOM 663 O O . GLY A 1 92 ? 17.018 -1.648 -18.887 1.00 76.94 92 GLY A O 1
ATOM 664 N N . ALA A 1 93 ? 18.134 -1.234 -20.790 1.00 74.19 93 ALA A N 1
ATOM 665 C CA . ALA A 1 93 ? 18.936 -2.453 -20.764 1.00 74.19 93 ALA A CA 1
ATOM 666 C C . ALA A 1 93 ? 20.000 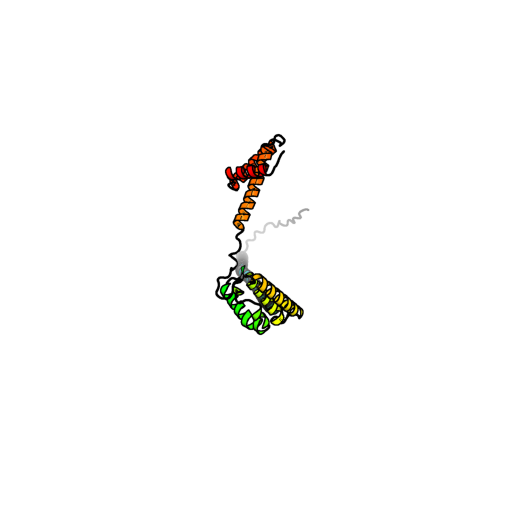-2.431 -19.647 1.00 74.19 93 ALA A C 1
ATOM 668 O O . ALA A 1 93 ? 20.231 -3.449 -18.994 1.00 74.19 93 ALA A O 1
ATOM 669 N N . GLU A 1 94 ? 20.623 -1.277 -19.387 1.00 67.56 94 GLU A N 1
ATOM 670 C CA . GLU A 1 94 ? 21.622 -1.089 -18.325 1.00 67.56 94 GLU A CA 1
ATOM 671 C C . GLU A 1 94 ? 21.004 -0.989 -16.926 1.00 67.56 94 GLU A C 1
ATOM 673 O O . GLU A 1 94 ? 21.600 -1.468 -15.949 1.00 67.56 94 GLU A O 1
ATOM 678 N N . ALA A 1 95 ? 19.799 -0.418 -16.813 1.00 65.69 95 ALA A N 1
ATOM 679 C CA . ALA A 1 95 ? 19.060 -0.335 -15.555 1.00 65.69 95 ALA A CA 1
ATOM 680 C C . ALA A 1 95 ? 18.880 -1.725 -14.923 1.00 65.69 95 ALA A C 1
ATOM 682 O O . ALA A 1 95 ? 18.888 -1.849 -13.695 1.00 65.69 95 ALA A O 1
ATOM 683 N N . GLY A 1 96 ? 18.878 -2.784 -15.741 1.00 66.75 96 GLY A N 1
ATOM 684 C CA . GLY A 1 96 ? 18.592 -4.142 -15.304 1.00 66.75 96 GLY A CA 1
ATOM 685 C C . GLY A 1 96 ? 17.135 -4.262 -14.870 1.00 66.75 96 GLY A C 1
ATOM 686 O O . GLY A 1 96 ? 16.424 -3.268 -14.714 1.00 66.75 96 GLY A O 1
ATOM 687 N N . THR A 1 97 ? 16.667 -5.490 -14.673 1.00 69.56 97 THR A N 1
ATOM 688 C CA . THR A 1 97 ? 15.384 -5.700 -14.002 1.00 69.56 97 THR A CA 1
ATOM 689 C C . THR A 1 97 ? 15.451 -4.982 -12.649 1.00 69.56 97 THR A C 1
ATOM 691 O O . THR A 1 97 ? 16.433 -5.194 -11.927 1.00 69.56 97 THR A O 1
ATOM 694 N N . PRO A 1 98 ? 14.488 -4.097 -12.313 1.00 68.81 98 PRO A N 1
ATOM 695 C CA . PRO A 1 98 ? 14.468 -3.463 -11.003 1.00 68.81 98 PRO A CA 1
ATOM 696 C C . PRO A 1 98 ? 14.552 -4.551 -9.928 1.00 68.81 98 PRO A C 1
ATOM 698 O O . PRO A 1 98 ? 14.029 -5.651 -10.147 1.00 68.81 98 PRO A O 1
ATOM 701 N N . PRO A 1 99 ? 15.239 -4.281 -8.803 1.00 72.62 99 PRO A N 1
ATOM 702 C CA . PRO A 1 99 ? 15.396 -5.280 -7.765 1.00 72.62 99 PRO A CA 1
ATOM 703 C C . PRO A 1 99 ? 14.013 -5.801 -7.362 1.00 72.62 99 PRO A C 1
ATOM 705 O O . PRO A 1 99 ? 13.055 -5.022 -7.317 1.00 72.62 99 PRO A O 1
ATOM 708 N N . PRO A 1 100 ? 13.889 -7.108 -7.105 1.00 79.00 100 PRO A N 1
ATOM 709 C CA . PRO A 1 100 ? 12.619 -7.706 -6.736 1.00 79.00 100 PRO A CA 1
ATOM 710 C C . PRO A 1 100 ? 12.071 -6.988 -5.502 1.00 79.00 100 PRO A C 1
ATOM 712 O O . PRO A 1 100 ? 12.722 -6.910 -4.458 1.00 79.00 100 PRO A O 1
ATOM 715 N N . HIS A 1 101 ? 10.881 -6.410 -5.639 1.00 84.00 101 HIS A N 1
ATOM 716 C CA . HIS A 1 101 ? 10.190 -5.748 -4.544 1.00 84.00 101 HIS A CA 1
ATOM 717 C C . HIS A 1 101 ? 9.174 -6.716 -3.935 1.00 84.00 101 HIS A C 1
ATOM 719 O O . HIS A 1 101 ? 8.490 -7.420 -4.683 1.00 84.00 101 HIS A O 1
ATOM 725 N N . PRO A 1 102 ? 9.032 -6.747 -2.597 1.00 86.50 102 PRO A N 1
ATOM 726 C CA . PRO A 1 102 ? 7.946 -7.478 -1.966 1.00 86.50 102 PRO A CA 1
ATOM 727 C C . PRO A 1 102 ? 6.614 -7.018 -2.552 1.00 86.50 102 PRO A C 1
ATOM 729 O O . PRO A 1 102 ? 6.292 -5.829 -2.529 1.00 86.50 102 PRO A O 1
ATOM 732 N N . VAL A 1 103 ? 5.838 -7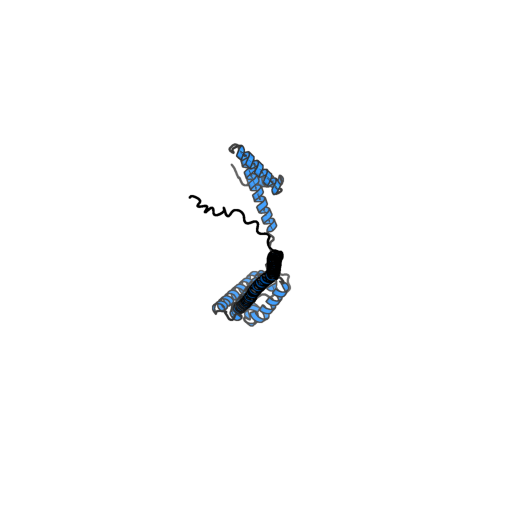.961 -3.076 1.00 87.25 103 VAL A N 1
ATOM 733 C CA . VAL A 1 103 ? 4.466 -7.676 -3.488 1.00 87.25 103 VAL A CA 1
ATOM 734 C C . VAL A 1 103 ? 3.640 -7.472 -2.222 1.00 87.25 103 VAL A C 1
ATOM 736 O O . VAL A 1 103 ? 3.651 -8.309 -1.319 1.00 87.25 103 VAL A O 1
ATOM 739 N N . ASP A 1 104 ? 2.938 -6.346 -2.138 1.00 89.31 104 ASP A N 1
ATOM 740 C CA . ASP A 1 104 ? 1.952 -6.115 -1.089 1.00 89.31 104 ASP A CA 1
ATOM 741 C C . ASP A 1 104 ? 0.650 -6.832 -1.458 1.00 89.31 104 ASP A C 1
ATOM 743 O O . ASP A 1 104 ? -0.017 -6.477 -2.433 1.00 89.31 104 ASP A O 1
ATOM 747 N N . TRP A 1 105 ? 0.260 -7.824 -0.657 1.00 85.25 105 TRP A N 1
ATOM 748 C CA . TRP A 1 105 ? -0.983 -8.576 -0.830 1.00 85.25 105 TRP A CA 1
ATOM 749 C C . TRP A 1 105 ? -2.220 -7.677 -0.942 1.00 85.25 105 TRP A C 1
ATOM 751 O O . TRP A 1 105 ? -3.167 -8.005 -1.665 1.00 85.25 105 TRP A O 1
ATOM 761 N N . ALA A 1 106 ? -2.235 -6.538 -0.240 1.00 85.94 106 ALA A N 1
ATOM 762 C CA . ALA A 1 106 ? -3.338 -5.583 -0.317 1.00 85.94 106 ALA A CA 1
ATOM 763 C C . ALA A 1 106 ? -3.534 -5.047 -1.744 1.00 85.94 106 ALA A C 1
ATOM 765 O O . ALA A 1 106 ? -4.674 -4.815 -2.153 1.00 85.94 106 ALA A O 1
ATOM 766 N N . HIS A 1 107 ? -2.439 -4.916 -2.492 1.00 87.38 107 HIS A N 1
ATOM 767 C CA . HIS A 1 107 ? -2.370 -4.269 -3.799 1.00 87.38 107 HIS A CA 1
ATOM 768 C C . HIS A 1 107 ? -2.143 -5.244 -4.964 1.00 87.38 107 HIS A C 1
ATOM 770 O O . HIS A 1 107 ? -2.107 -4.808 -6.109 1.00 87.38 107 HIS A O 1
ATOM 776 N N . ALA A 1 108 ? -2.007 -6.548 -4.706 1.00 88.75 108 ALA A N 1
ATOM 777 C CA . ALA A 1 108 ? -1.881 -7.546 -5.765 1.00 88.75 108 ALA A CA 1
ATOM 778 C C . ALA A 1 108 ? -3.152 -7.596 -6.637 1.00 88.75 108 ALA A C 1
ATOM 780 O O . ALA A 1 108 ? -4.256 -7.773 -6.114 1.00 88.75 108 ALA A O 1
ATOM 781 N N . GLU A 1 109 ? -2.982 -7.449 -7.956 1.00 88.62 109 GLU A N 1
ATOM 782 C CA . GLU A 1 109 ? -4.078 -7.439 -8.937 1.00 88.62 109 GLU A CA 1
ATOM 783 C C . GLU A 1 109 ? -4.748 -8.817 -9.054 1.00 88.62 109 GLU A C 1
ATOM 785 O O . GLU A 1 109 ? -5.965 -8.921 -8.901 1.00 88.62 109 GLU A O 1
ATOM 790 N N . ASP A 1 110 ? -3.954 -9.882 -9.228 1.00 92.50 110 ASP A N 1
ATOM 791 C CA . ASP A 1 110 ? -4.415 -11.274 -9.171 1.00 92.50 110 ASP A CA 1
ATOM 792 C C . ASP A 1 110 ? -3.854 -11.984 -7.933 1.00 92.50 110 ASP A C 1
ATOM 794 O O . ASP A 1 110 ? -2.817 -12.651 -7.944 1.00 92.50 110 ASP A O 1
ATOM 798 N N . ARG A 1 111 ? -4.562 -11.822 -6.812 1.00 90.88 111 ARG A N 1
ATOM 799 C CA . ARG A 1 111 ? -4.194 -12.445 -5.531 1.00 90.88 111 ARG A CA 1
ATOM 800 C C . ARG A 1 111 ? -4.167 -13.973 -5.600 1.00 90.88 111 ARG A C 1
ATOM 802 O O . ARG A 1 111 ? -3.409 -14.588 -4.854 1.00 90.88 111 ARG A O 1
ATOM 809 N N . ALA A 1 112 ? -5.011 -14.592 -6.425 1.00 91.25 112 ALA A N 1
ATOM 810 C CA . ALA A 1 112 ? -5.131 -16.046 -6.464 1.00 91.25 112 ALA A CA 1
ATOM 811 C C . ALA A 1 112 ? -3.953 -16.671 -7.215 1.00 91.25 112 ALA A C 1
ATOM 813 O O . ALA A 1 112 ? -3.334 -17.603 -6.696 1.00 91.25 112 ALA A O 1
ATOM 814 N N . GLU A 1 113 ? -3.623 -16.128 -8.388 1.00 92.56 113 GLU A N 1
ATOM 815 C CA . GLU A 1 113 ? -2.449 -16.535 -9.163 1.00 92.56 113 GLU A CA 1
ATOM 816 C C . GLU A 1 113 ? -1.165 -16.281 -8.368 1.00 92.56 113 GLU A C 1
ATOM 818 O O . GLU A 1 113 ? -0.368 -17.195 -8.157 1.00 92.56 113 GLU A O 1
ATOM 823 N N . TRP A 1 114 ? -1.025 -15.083 -7.798 1.00 93.12 114 TRP A N 1
ATOM 824 C CA . TRP A 1 114 ? 0.158 -14.738 -7.018 1.00 93.12 114 TRP A CA 1
ATOM 825 C C . TRP A 1 114 ? 0.348 -15.627 -5.775 1.00 93.12 114 TRP A C 1
ATOM 827 O O . TRP A 1 114 ? 1.462 -16.073 -5.489 1.00 93.12 114 TRP A O 1
ATOM 837 N N . ALA A 1 115 ? -0.729 -15.943 -5.044 1.00 93.50 115 ALA A N 1
ATOM 838 C CA . ALA A 1 115 ? -0.652 -16.882 -3.924 1.00 93.50 115 ALA A CA 1
ATOM 839 C C . ALA A 1 115 ? -0.267 -18.297 -4.381 1.00 93.50 115 ALA A C 1
ATOM 841 O O . ALA A 1 115 ? 0.491 -18.976 -3.684 1.00 93.50 115 ALA A O 1
ATOM 842 N N . ALA A 1 116 ? -0.770 -18.751 -5.534 1.00 95.44 116 ALA A N 1
ATOM 843 C CA . ALA A 1 116 ? -0.418 -20.054 -6.090 1.00 95.44 116 ALA A CA 1
ATOM 844 C C . ALA A 1 116 ? 1.078 -20.128 -6.436 1.00 95.44 116 ALA A C 1
ATOM 846 O O . ALA A 1 116 ? 1.748 -21.089 -6.043 1.00 95.44 116 ALA A O 1
ATOM 847 N N . ASP A 1 117 ? 1.619 -19.085 -7.066 1.00 95.69 117 ASP A N 1
ATOM 848 C CA . ASP A 1 117 ? 3.048 -18.966 -7.364 1.00 95.69 117 ASP A CA 1
ATOM 849 C C . ASP A 1 117 ? 3.902 -18.978 -6.096 1.00 95.69 117 ASP A C 1
ATOM 851 O O . ASP A 1 117 ? 4.941 -19.643 -6.036 1.00 95.69 117 ASP A O 1
ATOM 855 N N . LEU A 1 118 ? 3.458 -18.281 -5.047 1.00 96.56 118 LEU A N 1
ATOM 856 C CA . LEU A 1 118 ? 4.168 -18.260 -3.773 1.00 96.56 118 LEU A CA 1
ATOM 857 C C . LEU A 1 118 ? 4.180 -19.642 -3.103 1.00 96.56 118 LEU A C 1
ATOM 859 O O . LEU A 1 118 ? 5.208 -20.051 -2.564 1.00 96.56 118 LEU A O 1
ATOM 863 N N . VAL A 1 119 ? 3.079 -20.396 -3.174 1.00 97.75 119 VAL A N 1
ATOM 864 C CA . VAL A 1 119 ? 3.012 -21.779 -2.665 1.00 97.75 119 VAL A CA 1
ATOM 865 C C . VAL A 1 119 ? 3.984 -22.695 -3.411 1.00 97.75 119 VAL A C 1
ATOM 867 O O . VAL A 1 119 ? 4.670 -23.504 -2.777 1.00 97.75 119 VAL A O 1
ATOM 870 N N . VAL A 1 120 ? 4.073 -22.565 -4.737 1.00 98.12 120 VAL A N 1
ATOM 871 C CA . VAL A 1 120 ? 5.035 -23.317 -5.557 1.00 98.12 120 VAL A CA 1
ATOM 872 C C . VAL A 1 120 ? 6.467 -22.959 -5.165 1.00 98.12 120 VAL A C 1
ATOM 874 O O . VAL A 1 120 ? 7.265 -23.860 -4.911 1.00 98.12 120 VAL A O 1
ATOM 877 N N . TRP A 1 121 ? 6.777 -21.669 -5.021 1.00 98.00 121 TRP A N 1
ATOM 878 C CA . TRP A 1 121 ? 8.101 -21.211 -4.595 1.00 98.00 121 TRP A CA 1
ATOM 879 C C . TRP A 1 121 ? 8.480 -21.729 -3.198 1.00 98.00 121 TRP A C 1
ATOM 881 O O . TRP A 1 121 ? 9.590 -22.228 -3.007 1.00 98.00 121 TRP A O 1
ATOM 891 N N . VAL A 1 122 ? 7.558 -21.699 -2.227 1.00 98.31 122 VAL A N 1
ATOM 892 C CA . VAL A 1 122 ? 7.809 -22.253 -0.884 1.00 98.31 122 VAL A CA 1
ATOM 893 C C . VAL A 1 122 ? 8.148 -23.742 -0.960 1.00 98.31 122 VAL A C 1
ATOM 895 O O . VAL A 1 122 ? 9.092 -24.193 -0.311 1.00 98.31 122 VAL A O 1
ATOM 898 N N . ARG A 1 123 ? 7.404 -24.512 -1.761 1.00 98.06 123 ARG A N 1
ATOM 899 C CA . ARG A 1 123 ? 7.646 -25.949 -1.941 1.00 98.06 123 ARG A CA 1
ATOM 900 C C . ARG A 1 123 ? 8.991 -26.218 -2.617 1.00 98.06 123 ARG A C 1
ATOM 902 O O . ARG A 1 123 ? 9.766 -27.025 -2.111 1.00 98.06 123 ARG A O 1
ATOM 909 N N . ASP A 1 124 ? 9.248 -25.564 -3.745 1.00 98.31 124 ASP A N 1
ATOM 910 C CA . ASP A 1 124 ? 10.340 -25.937 -4.648 1.00 98.31 124 ASP A CA 1
ATOM 911 C C . ASP A 1 124 ? 11.672 -25.283 -4.274 1.00 98.31 124 ASP A C 1
ATOM 913 O O . ASP A 1 124 ? 12.721 -25.896 -4.467 1.00 98.31 124 ASP A O 1
ATOM 917 N N . VAL A 1 125 ? 11.640 -24.080 -3.694 1.00 98.25 125 VAL A N 1
ATOM 918 C CA . VAL A 1 125 ? 12.836 -23.307 -3.329 1.00 98.25 125 VAL A CA 1
ATOM 919 C C . VAL A 1 125 ? 13.055 -23.328 -1.821 1.00 98.25 125 VAL A C 1
ATOM 921 O O . VAL A 1 125 ? 14.090 -23.812 -1.359 1.00 98.25 125 VAL A O 1
ATOM 924 N N . LEU A 1 126 ? 12.089 -22.839 -1.037 1.00 98.12 126 LEU A N 1
ATOM 925 C CA . LEU A 1 126 ? 12.298 -22.617 0.397 1.00 98.12 126 LEU A CA 1
ATOM 926 C C . LEU A 1 126 ? 12.463 -23.933 1.173 1.00 98.12 126 LEU A C 1
ATOM 928 O O . LEU A 1 126 ? 13.438 -24.095 1.906 1.00 98.12 126 LEU A O 1
ATOM 932 N N . ILE A 1 127 ? 11.549 -24.889 0.995 1.00 98.19 127 ILE A N 1
ATOM 933 C CA . ILE A 1 127 ? 11.607 -26.189 1.682 1.00 98.19 127 ILE A CA 1
ATOM 934 C C . ILE A 1 127 ? 12.773 -27.038 1.159 1.00 98.19 127 ILE A C 1
ATOM 936 O O . ILE A 1 127 ? 13.461 -27.678 1.953 1.00 98.19 127 ILE A O 1
ATOM 940 N N . THR A 1 128 ? 13.049 -27.010 -0.147 1.00 98.06 128 THR A N 1
ATOM 941 C CA . THR A 1 128 ? 14.200 -27.722 -0.729 1.00 98.06 128 THR A CA 1
ATOM 942 C C . THR A 1 128 ? 15.530 -27.191 -0.190 1.00 98.06 128 THR A C 1
ATOM 944 O O . THR A 1 128 ? 16.404 -27.980 0.173 1.00 98.06 128 THR A O 1
ATOM 947 N N . GLY A 1 129 ? 15.695 -25.865 -0.113 1.00 97.56 129 GLY A N 1
ATOM 948 C CA . GLY A 1 129 ? 16.915 -25.227 0.391 1.00 97.56 129 GLY A CA 1
ATOM 949 C C . GLY A 1 129 ? 17.067 -25.307 1.913 1.00 97.56 129 GLY A C 1
ATOM 950 O O . GLY A 1 129 ? 18.188 -25.382 2.423 1.00 97.56 129 GLY A O 1
ATOM 951 N N . TRP A 1 130 ? 15.949 -25.327 2.646 1.00 97.94 130 TRP A N 1
ATOM 952 C CA . TRP A 1 130 ? 15.915 -25.350 4.108 1.00 97.94 130 TRP A CA 1
ATOM 953 C C . TRP A 1 130 ? 14.867 -26.340 4.632 1.00 97.94 130 TRP A C 1
ATOM 955 O O . TRP A 1 130 ? 13.804 -25.923 5.087 1.00 97.94 130 TRP A O 1
ATOM 965 N N . PRO A 1 131 ? 15.176 -27.650 4.666 1.00 97.62 131 PRO A N 1
ATOM 966 C CA . PRO A 1 131 ? 14.200 -28.688 5.016 1.00 97.62 131 PRO A CA 1
ATOM 967 C C . PRO A 1 131 ? 13.509 -28.503 6.374 1.00 97.62 131 PRO A C 1
ATOM 969 O O . PRO A 1 131 ? 12.339 -28.839 6.511 1.00 97.62 131 PRO A O 1
ATOM 972 N N . ALA A 1 132 ? 14.187 -27.896 7.356 1.00 96.62 132 ALA A N 1
ATOM 973 C CA . ALA A 1 132 ? 13.607 -27.581 8.666 1.00 96.62 132 ALA A CA 1
ATOM 974 C C . ALA A 1 132 ? 12.397 -26.624 8.595 1.00 96.62 132 ALA A C 1
ATOM 976 O O . ALA A 1 132 ? 11.603 -26.567 9.532 1.00 96.62 132 ALA A O 1
ATOM 977 N N . VAL A 1 133 ? 12.234 -25.880 7.494 1.00 97.81 133 VAL A N 1
ATOM 978 C CA . VAL A 1 133 ? 11.045 -25.054 7.243 1.00 97.81 133 VAL A CA 1
ATOM 979 C C . VAL A 1 133 ? 9.791 -25.918 7.166 1.00 97.81 133 VAL A C 1
ATOM 981 O O . VAL A 1 133 ? 8.757 -25.490 7.659 1.00 97.81 133 VAL A O 1
ATOM 984 N N . ALA A 1 134 ? 9.863 -27.133 6.613 1.00 96.56 134 ALA A N 1
ATOM 985 C CA . ALA A 1 134 ? 8.693 -28.004 6.487 1.00 96.56 134 ALA A CA 1
ATOM 986 C C . ALA A 1 134 ? 8.092 -28.397 7.848 1.00 96.56 134 ALA A C 1
ATOM 988 O O . ALA A 1 134 ? 6.879 -28.562 7.955 1.00 96.56 134 ALA A O 1
ATOM 989 N N . ASP A 1 135 ? 8.929 -28.513 8.883 1.00 95.69 135 ASP A N 1
ATOM 990 C CA . ASP A 1 135 ? 8.491 -28.860 10.238 1.00 95.69 135 ASP A CA 1
ATOM 991 C C . ASP A 1 135 ? 7.949 -27.645 11.006 1.00 95.69 135 ASP A C 1
ATOM 993 O O . ASP A 1 135 ? 7.108 -27.792 11.893 1.00 95.69 135 ASP A O 1
ATOM 997 N N . ARG A 1 136 ? 8.447 -26.443 10.685 1.00 96.50 136 ARG A N 1
ATOM 998 C CA . ARG A 1 136 ? 8.160 -25.205 11.427 1.00 96.50 136 ARG A CA 1
ATOM 999 C C . ARG A 1 136 ? 7.067 -24.354 10.797 1.00 96.50 136 ARG A C 1
ATOM 1001 O O . ARG A 1 136 ? 6.329 -23.695 11.520 1.00 96.50 136 ARG A O 1
ATOM 1008 N N . LEU A 1 137 ? 6.962 -24.349 9.470 1.00 95.88 137 LEU A N 1
ATOM 1009 C CA . LEU A 1 137 ? 5.951 -23.596 8.741 1.00 95.88 137 LEU A CA 1
ATOM 1010 C C . LEU A 1 137 ? 4.658 -24.426 8.661 1.00 95.88 137 LEU A C 1
ATOM 1012 O O . LEU A 1 137 ? 4.605 -25.420 7.933 1.00 95.88 137 LEU A O 1
ATOM 1016 N N . PRO A 1 138 ? 3.587 -24.041 9.369 1.00 92.19 138 PRO A N 1
ATOM 1017 C CA . PRO A 1 138 ? 2.370 -24.842 9.423 1.00 92.19 138 PRO A CA 1
ATOM 1018 C C . PRO A 1 138 ? 1.665 -24.870 8.070 1.00 92.19 138 PRO A C 1
ATOM 1020 O O . PRO A 1 138 ? 1.557 -23.847 7.403 1.00 92.19 138 PRO A O 1
ATOM 1023 N N . GLY A 1 139 ? 1.055 -25.997 7.699 1.00 92.12 139 GLY A N 1
ATOM 1024 C CA . GLY A 1 139 ? 0.335 -26.121 6.421 1.00 92.12 139 GLY A CA 1
ATOM 1025 C C . GLY A 1 139 ? -0.852 -25.159 6.235 1.00 92.12 139 GLY A C 1
ATOM 1026 O O . GLY A 1 139 ? -1.354 -25.020 5.122 1.00 92.12 139 GLY A O 1
ATOM 1027 N N . CYS A 1 140 ? -1.317 -24.485 7.295 1.00 91.50 140 CYS A N 1
ATOM 1028 C CA . CYS A 1 140 ? -2.334 -23.437 7.202 1.00 91.50 140 CYS A CA 1
ATOM 1029 C C . CYS A 1 140 ? -1.789 -22.065 6.789 1.00 91.50 140 CYS A C 1
ATOM 1031 O O . CYS A 1 140 ? -2.609 -21.187 6.525 1.00 91.50 140 CYS A O 1
ATOM 1033 N N . TRP A 1 141 ? -0.467 -21.881 6.684 1.00 94.00 141 TRP A N 1
ATOM 1034 C CA . TRP A 1 141 ? 0.168 -20.591 6.394 1.00 94.00 141 TRP A CA 1
ATOM 1035 C C . TRP A 1 141 ? -0.463 -19.795 5.235 1.00 94.00 141 TRP A C 1
ATOM 1037 O O . TRP A 1 141 ? -0.620 -18.588 5.416 1.00 94.00 141 TRP A O 1
ATOM 1047 N N . PRO A 1 142 ? -0.936 -20.388 4.109 1.00 93.56 142 PRO A N 1
ATOM 1048 C CA . PRO A 1 142 ? -1.503 -19.599 3.010 1.00 93.56 142 PRO A CA 1
ATOM 1049 C C . PRO A 1 142 ? -2.818 -18.896 3.369 1.00 93.56 142 PRO A C 1
ATOM 1051 O O . PRO A 1 142 ? -3.310 -18.065 2.615 1.00 93.56 142 PRO A O 1
ATOM 1054 N N . ARG A 1 143 ? -3.435 -19.253 4.501 1.00 89.44 143 ARG A N 1
ATOM 1055 C CA . ARG A 1 143 ? -4.674 -18.634 4.989 1.00 89.44 143 ARG A CA 1
ATOM 1056 C C . ARG A 1 143 ? -4.413 -17.488 5.965 1.00 89.44 143 ARG A C 1
ATOM 1058 O O . ARG A 1 143 ? -5.344 -16.767 6.305 1.00 89.44 143 ARG A O 1
ATOM 1065 N N . HIS A 1 144 ? -3.171 -17.298 6.403 1.00 90.94 144 HIS A N 1
ATOM 1066 C CA . HIS A 1 144 ? -2.788 -16.202 7.285 1.00 90.94 144 HIS A CA 1
ATOM 1067 C C . HIS A 1 144 ? -2.172 -15.087 6.452 1.00 90.94 144 HIS A C 1
ATOM 1069 O O . HIS A 1 144 ? -1.033 -15.203 6.010 1.00 90.94 144 HIS A O 1
ATOM 1075 N N . ARG A 1 145 ? -2.925 -13.998 6.256 1.00 91.69 145 ARG A N 1
ATOM 1076 C CA . ARG A 1 145 ? -2.491 -12.849 5.447 1.00 91.69 145 ARG A CA 1
ATOM 1077 C C . ARG A 1 145 ? -1.116 -12.320 5.865 1.00 91.69 145 ARG A C 1
ATOM 1079 O O . ARG A 1 145 ? -0.301 -12.044 4.996 1.00 91.69 145 ARG A O 1
ATOM 1086 N N . ASP A 1 146 ? -0.868 -12.216 7.167 1.00 93.00 146 ASP A N 1
ATOM 1087 C CA . ASP A 1 146 ? 0.393 -11.681 7.692 1.00 93.00 146 ASP A CA 1
ATOM 1088 C C . ASP A 1 146 ? 1.571 -12.603 7.352 1.00 93.00 146 ASP A C 1
ATOM 1090 O O . ASP A 1 146 ? 2.565 -12.156 6.792 1.00 93.00 146 ASP A O 1
ATOM 1094 N N . ILE A 1 147 ? 1.414 -13.917 7.560 1.00 95.25 147 ILE A N 1
ATOM 1095 C CA . ILE A 1 147 ? 2.439 -14.912 7.201 1.00 95.25 147 ILE A CA 1
ATOM 1096 C C . ILE A 1 147 ? 2.677 -14.921 5.688 1.00 95.25 147 ILE A C 1
ATOM 1098 O O . ILE A 1 147 ? 3.804 -15.067 5.224 1.00 95.25 147 ILE A O 1
ATOM 1102 N N . LEU A 1 148 ? 1.615 -14.764 4.901 1.00 94.75 148 LEU A N 1
ATOM 1103 C CA . LEU A 1 148 ? 1.698 -14.726 3.449 1.00 94.75 148 LEU A CA 1
ATOM 1104 C C . LEU A 1 148 ? 2.500 -13.496 2.973 1.00 94.75 148 LEU A C 1
ATOM 1106 O O . LEU A 1 148 ? 3.372 -13.637 2.114 1.00 94.75 148 LEU A O 1
ATOM 1110 N N . GLN A 1 149 ? 2.283 -12.325 3.581 1.00 95.50 149 GLN A N 1
ATOM 1111 C CA . GLN A 1 149 ? 3.072 -11.110 3.328 1.00 95.50 149 GLN A CA 1
ATOM 1112 C C . GLN A 1 149 ? 4.540 -11.261 3.764 1.00 95.50 149 GLN A C 1
ATOM 1114 O O . GLN A 1 149 ? 5.457 -10.818 3.062 1.00 95.50 149 GLN A O 1
ATOM 1119 N N . ASP A 1 150 ? 4.778 -11.918 4.896 1.00 97.12 150 ASP A N 1
ATOM 1120 C CA . ASP A 1 150 ? 6.120 -12.201 5.404 1.00 97.12 150 ASP A CA 1
ATOM 1121 C C . ASP A 1 150 ? 6.893 -13.139 4.462 1.00 97.12 150 ASP A C 1
ATOM 1123 O O . ASP A 1 150 ? 8.050 -12.880 4.127 1.00 97.12 150 ASP A O 1
ATOM 1127 N N . ILE A 1 151 ? 6.244 -14.190 3.950 1.00 97.56 151 ILE A N 1
ATOM 1128 C CA . ILE A 1 151 ? 6.831 -15.116 2.967 1.00 97.56 151 ILE A CA 1
ATOM 1129 C C . ILE A 1 151 ? 7.088 -14.417 1.627 1.00 97.56 151 ILE A C 1
ATOM 1131 O O . ILE A 1 151 ? 8.104 -14.677 0.984 1.00 97.56 151 ILE A O 1
ATOM 1135 N N . ALA A 1 152 ? 6.212 -13.509 1.204 1.00 96.00 152 ALA A N 1
ATOM 1136 C CA . ALA A 1 152 ? 6.439 -12.695 0.013 1.00 96.00 152 ALA A CA 1
ATOM 1137 C C . ALA A 1 152 ? 7.669 -11.793 0.144 1.00 96.00 152 ALA A C 1
ATOM 1139 O O . ALA A 1 152 ? 8.483 -11.701 -0.777 1.00 96.00 152 ALA A O 1
ATOM 1140 N N . THR A 1 153 ? 7.830 -11.170 1.311 1.00 97.00 153 THR A N 1
ATOM 1141 C CA . THR A 1 153 ? 9.019 -10.378 1.637 1.00 97.00 153 THR A CA 1
ATOM 1142 C C . THR A 1 153 ? 10.261 -11.261 1.627 1.00 97.00 153 THR A C 1
ATOM 1144 O O . THR A 1 153 ? 11.255 -10.922 0.988 1.00 97.00 153 THR A O 1
ATOM 1147 N N . LEU A 1 154 ? 10.175 -12.440 2.245 1.00 97.69 154 LEU A N 1
ATOM 1148 C CA . LEU A 1 154 ? 11.245 -13.430 2.262 1.00 97.69 154 LEU A CA 1
ATOM 1149 C C . LEU A 1 154 ? 11.658 -13.873 0.849 1.00 97.69 154 LEU A C 1
ATOM 1151 O O . LEU A 1 154 ? 12.854 -13.996 0.584 1.00 97.69 154 LEU A O 1
ATOM 1155 N N . ARG A 1 155 ? 10.698 -14.071 -0.065 1.00 97.31 155 ARG A N 1
ATOM 1156 C CA . ARG A 1 155 ? 10.964 -14.373 -1.480 1.00 97.31 155 ARG A CA 1
ATOM 1157 C C . ARG A 1 155 ? 11.715 -13.236 -2.169 1.00 97.31 155 ARG A C 1
ATOM 1159 O O . ARG A 1 155 ? 12.735 -13.497 -2.794 1.00 97.31 155 ARG A O 1
ATOM 1166 N N . ALA A 1 156 ? 11.277 -11.989 -2.013 1.00 96.38 156 ALA A N 1
ATOM 1167 C CA . ALA A 1 156 ? 11.980 -10.847 -2.601 1.00 96.38 156 ALA A CA 1
ATOM 1168 C C . ALA A 1 156 ? 13.419 -10.720 -2.061 1.00 96.38 156 ALA A C 1
ATOM 1170 O O . ALA A 1 156 ? 14.358 -10.486 -2.822 1.00 96.38 156 ALA A O 1
ATOM 1171 N N . THR A 1 157 ? 13.629 -10.948 -0.758 1.00 96.81 157 THR A N 1
ATOM 1172 C CA . THR A 1 157 ? 14.977 -10.964 -0.165 1.00 96.81 157 THR A CA 1
ATOM 1173 C C . THR A 1 157 ? 15.818 -12.140 -0.671 1.00 96.81 157 THR A C 1
ATOM 117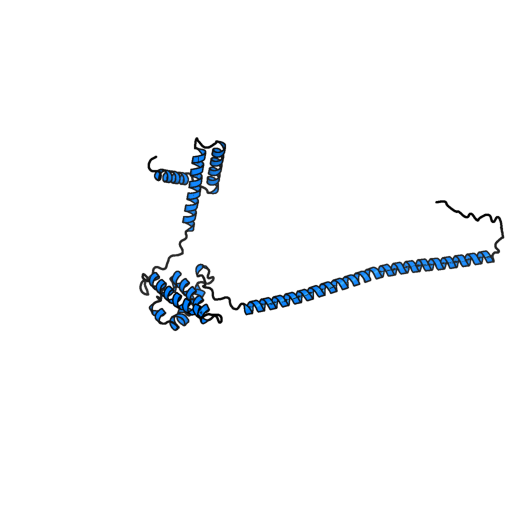5 O O . THR A 1 157 ? 17.022 -11.979 -0.857 1.00 96.81 157 THR A O 1
ATOM 1178 N N . TYR A 1 158 ? 15.213 -13.308 -0.922 1.00 97.38 158 TYR A N 1
ATOM 1179 C CA . TYR A 1 158 ? 15.892 -14.439 -1.562 1.00 97.38 158 TYR A CA 1
ATOM 1180 C C . TYR A 1 158 ? 16.359 -14.068 -2.970 1.00 97.38 158 TYR A C 1
ATOM 1182 O O . TYR A 1 158 ? 17.537 -14.231 -3.280 1.00 97.38 158 TYR A O 1
ATOM 1190 N N . GLU A 1 159 ? 15.460 -13.531 -3.796 1.00 96.06 159 GLU A N 1
ATOM 1191 C CA . GLU A 1 159 ? 15.760 -13.156 -5.179 1.00 96.06 159 GLU A CA 1
ATOM 1192 C C . GLU A 1 159 ? 16.880 -12.091 -5.207 1.00 96.06 159 GLU A C 1
ATOM 1194 O O . GLU A 1 159 ? 17.854 -12.231 -5.943 1.00 96.06 159 GLU A O 1
ATOM 1199 N N . ALA A 1 160 ? 16.849 -11.099 -4.308 1.00 94.00 160 ALA A N 1
ATOM 1200 C CA . ALA A 1 160 ? 17.923 -10.105 -4.160 1.00 94.00 160 ALA A CA 1
ATOM 1201 C C . ALA A 1 160 ? 19.261 -10.677 -3.636 1.00 94.00 160 ALA A C 1
ATOM 1203 O O . ALA A 1 160 ? 20.325 -10.069 -3.820 1.00 94.00 160 ALA A O 1
ATOM 1204 N N . ALA A 1 161 ? 19.226 -11.807 -2.925 1.00 95.88 161 ALA A N 1
ATOM 1205 C CA . ALA A 1 161 ? 20.408 -12.448 -2.358 1.00 95.88 161 ALA A CA 1
ATOM 1206 C C . ALA A 1 161 ? 21.058 -13.466 -3.303 1.00 95.88 161 ALA A C 1
ATOM 1208 O O . ALA A 1 161 ? 22.284 -13.596 -3.280 1.00 95.88 161 ALA A O 1
ATOM 1209 N N . TYR A 1 162 ? 20.259 -14.189 -4.089 1.00 95.62 162 TYR A N 1
ATOM 1210 C CA . TYR A 1 162 ? 20.705 -15.359 -4.850 1.00 95.62 162 TYR A CA 1
ATOM 1211 C C . TYR A 1 162 ? 20.473 -15.254 -6.360 1.00 95.62 162 TYR A C 1
ATOM 1213 O O . TYR A 1 162 ? 21.278 -15.809 -7.108 1.00 95.62 162 TYR A O 1
ATOM 1221 N N . ASP A 1 163 ? 19.437 -14.540 -6.804 1.00 94.12 163 ASP A N 1
ATOM 1222 C CA . ASP A 1 163 ? 19.075 -14.461 -8.224 1.00 94.12 163 ASP A CA 1
ATOM 1223 C C . ASP A 1 163 ? 19.576 -13.165 -8.881 1.00 94.12 163 ASP A C 1
ATOM 1225 O O . ASP A 1 163 ? 19.888 -13.160 -10.073 1.00 94.12 163 ASP A O 1
ATOM 1229 N N . ASP A 1 164 ? 19.715 -12.075 -8.117 1.00 91.06 164 ASP A N 1
ATOM 1230 C CA . ASP A 1 164 ? 20.304 -10.820 -8.592 1.00 91.06 164 ASP A CA 1
ATOM 1231 C C . ASP A 1 164 ? 21.830 -10.968 -8.789 1.00 91.06 164 ASP A C 1
ATOM 1233 O O . ASP A 1 164 ? 22.568 -11.138 -7.810 1.00 91.06 164 ASP A O 1
ATOM 1237 N N . PRO A 1 165 ? 22.359 -10.811 -10.022 1.00 89.38 165 PRO A N 1
ATOM 1238 C CA . PRO A 1 165 ? 23.800 -10.836 -10.283 1.00 89.38 165 PRO A CA 1
ATOM 1239 C C . PRO A 1 165 ? 24.589 -9.748 -9.538 1.00 89.38 165 PRO A C 1
ATOM 1241 O O . PRO A 1 165 ? 25.810 -9.852 -9.399 1.00 89.38 165 PRO A O 1
ATOM 1244 N N . ARG A 1 166 ? 23.914 -8.682 -9.089 1.00 89.19 166 ARG A N 1
ATOM 1245 C CA . ARG A 1 166 ? 24.482 -7.580 -8.293 1.00 89.19 166 ARG A CA 1
ATOM 1246 C C . ARG A 1 166 ? 24.381 -7.837 -6.782 1.00 89.19 166 ARG A C 1
ATOM 1248 O O . ARG A 1 166 ? 24.848 -7.003 -5.995 1.00 89.19 166 ARG A O 1
ATOM 1255 N N . GLY A 1 167 ? 23.802 -8.969 -6.376 1.00 90.50 167 GLY A N 1
ATOM 1256 C CA . GLY A 1 167 ? 23.636 -9.385 -4.991 1.00 90.50 167 GLY A CA 1
ATOM 1257 C C . GLY A 1 167 ? 24.959 -9.390 -4.224 1.00 90.50 167 GLY A C 1
ATOM 1258 O O . GLY A 1 167 ? 26.011 -9.799 -4.720 1.00 90.50 167 GLY A O 1
ATOM 1259 N N . ARG A 1 168 ? 24.927 -8.894 -2.985 1.00 94.56 168 ARG A N 1
ATOM 1260 C CA . ARG A 1 168 ? 26.109 -8.813 -2.116 1.00 94.56 168 ARG A CA 1
ATOM 1261 C C . ARG A 1 168 ? 26.000 -9.827 -0.976 1.00 94.56 168 ARG A C 1
ATOM 1263 O O . ARG A 1 168 ? 24.891 -10.113 -0.533 1.00 94.56 168 ARG A O 1
ATOM 1270 N N . PRO A 1 169 ? 27.123 -10.278 -0.380 1.00 97.12 169 PRO A N 1
ATOM 1271 C CA . PRO A 1 169 ? 27.096 -11.265 0.706 1.00 97.12 169 PRO A CA 1
ATOM 1272 C C . PRO A 1 169 ? 26.194 -10.903 1.897 1.00 97.12 169 PRO A C 1
ATOM 1274 O O . PRO A 1 169 ? 25.643 -11.784 2.548 1.00 97.12 169 PRO A O 1
ATOM 1277 N N . HIS A 1 170 ? 26.019 -9.610 2.187 1.00 96.69 170 HIS A N 1
ATOM 1278 C CA . HIS A 1 170 ? 25.150 -9.168 3.276 1.00 96.69 170 HIS A CA 1
ATOM 1279 C C . HIS A 1 170 ? 23.654 -9.417 3.008 1.00 96.69 170 HIS A C 1
ATOM 1281 O O . HIS A 1 170 ? 22.939 -9.660 3.974 1.00 96.69 170 HIS A O 1
ATOM 1287 N N . HIS A 1 171 ? 23.201 -9.464 1.747 1.00 96.25 171 HIS A N 1
ATOM 1288 C CA . HIS A 1 171 ? 21.815 -9.826 1.413 1.00 96.25 171 HIS A CA 1
ATOM 1289 C C . HIS A 1 171 ? 21.514 -11.276 1.820 1.00 96.25 171 HIS A C 1
ATOM 1291 O O . HIS A 1 171 ? 20.462 -11.560 2.378 1.00 96.25 171 HIS A O 1
ATOM 1297 N N . ALA A 1 172 ? 22.465 -12.200 1.633 1.00 97.25 172 ALA A N 1
ATOM 1298 C CA . ALA A 1 172 ? 22.305 -13.585 2.081 1.00 97.25 172 ALA A CA 1
ATOM 1299 C C . ALA A 1 172 ? 22.250 -13.692 3.617 1.00 97.25 172 ALA A C 1
ATOM 1301 O O . ALA A 1 172 ? 21.493 -14.494 4.165 1.00 97.25 172 ALA A O 1
ATOM 1302 N N . VAL A 1 173 ? 23.025 -12.869 4.335 1.00 97.81 173 VAL A N 1
ATOM 1303 C CA . VAL A 1 173 ? 22.958 -12.792 5.806 1.00 97.81 173 VAL A CA 1
ATOM 1304 C C . VAL A 1 173 ? 21.610 -12.233 6.265 1.00 97.81 173 VAL A C 1
ATOM 1306 O O . VAL A 1 173 ? 21.032 -12.751 7.220 1.00 97.81 173 VAL A O 1
ATOM 1309 N N . GLU A 1 174 ? 21.108 -11.200 5.594 1.00 97.50 174 GLU A N 1
ATOM 1310 C CA . GLU A 1 174 ? 19.800 -10.601 5.860 1.00 97.50 174 GLU A CA 1
ATOM 1311 C C . GLU A 1 174 ? 18.664 -11.592 5.603 1.00 97.50 174 GLU A C 1
ATOM 1313 O O . GLU A 1 174 ? 17.869 -11.834 6.508 1.00 97.50 174 GLU A O 1
ATOM 1318 N N . TYR A 1 175 ? 18.670 -12.269 4.451 1.00 97.69 175 TYR A N 1
ATOM 1319 C CA . TYR A 1 175 ? 17.737 -13.351 4.136 1.00 97.69 175 TYR A CA 1
ATOM 1320 C C . TYR A 1 175 ? 17.708 -14.416 5.239 1.00 97.69 175 TYR A C 1
ATOM 1322 O O . TYR A 1 175 ? 16.643 -14.807 5.711 1.00 97.69 175 TYR A O 1
ATOM 1330 N N . ARG A 1 176 ? 18.881 -14.867 5.706 1.00 98.19 176 ARG A N 1
ATOM 1331 C CA . ARG A 1 176 ? 18.973 -15.886 6.763 1.00 98.19 176 ARG A CA 1
ATOM 1332 C C . ARG A 1 176 ? 18.396 -15.418 8.098 1.00 98.19 176 ARG A C 1
ATOM 1334 O O . ARG A 1 176 ? 17.853 -16.247 8.822 1.00 98.19 176 ARG A O 1
ATOM 1341 N N . ARG A 1 177 ? 18.518 -14.132 8.435 1.00 98.31 177 ARG A N 1
ATOM 1342 C CA . ARG A 1 177 ? 17.894 -13.559 9.639 1.00 98.31 177 ARG A CA 1
ATOM 1343 C C . ARG A 1 177 ? 16.385 -13.454 9.472 1.00 98.31 177 ARG A C 1
ATOM 1345 O O . ARG A 1 177 ? 15.658 -13.941 10.331 1.00 98.31 177 ARG A O 1
ATOM 1352 N N . LEU A 1 178 ? 15.946 -12.900 8.342 1.00 98.12 178 LEU A N 1
ATOM 1353 C CA . LEU A 1 178 ? 14.535 -12.742 8.022 1.00 98.12 178 LEU A CA 1
ATOM 1354 C C . LEU A 1 178 ? 13.814 -14.092 8.029 1.00 98.12 178 LEU A C 1
ATOM 1356 O O . LEU A 1 178 ? 12.745 -14.194 8.612 1.00 98.12 178 LEU A O 1
ATOM 1360 N N . LEU A 1 179 ? 14.421 -15.148 7.480 1.00 98.38 179 LEU A N 1
ATOM 1361 C CA . LEU A 1 179 ? 13.864 -16.502 7.524 1.00 98.38 179 LEU A CA 1
ATOM 1362 C C . LEU A 1 179 ? 13.521 -16.945 8.955 1.00 98.38 179 LEU A C 1
ATOM 1364 O O . LEU A 1 179 ? 12.424 -17.436 9.202 1.00 98.38 179 LEU A O 1
ATOM 1368 N N . GLU A 1 180 ? 14.440 -16.769 9.904 1.00 98.31 180 GLU A N 1
ATOM 1369 C CA . GLU A 1 180 ? 14.197 -17.152 11.300 1.00 98.31 180 GLU A CA 1
ATOM 1370 C C . GLU A 1 180 ? 13.109 -16.301 11.961 1.00 98.31 180 GLU A C 1
ATOM 1372 O O . GLU A 1 180 ? 12.353 -16.809 12.795 1.00 98.31 180 GLU A O 1
ATOM 1377 N N . ASP A 1 181 ? 13.017 -15.023 11.596 1.00 98.38 181 ASP A N 1
ATOM 1378 C CA . ASP A 1 181 ? 11.980 -14.122 12.095 1.00 98.38 181 ASP A CA 1
ATOM 1379 C C . ASP A 1 181 ? 10.599 -14.489 11.533 1.00 98.38 181 ASP A C 1
ATOM 1381 O O . ASP A 1 181 ? 9.654 -14.622 12.311 1.00 98.38 181 ASP A O 1
ATOM 1385 N N . VAL A 1 182 ? 10.499 -14.771 10.228 1.00 98.19 182 VAL A N 1
ATOM 1386 C CA . VAL A 1 182 ? 9.264 -15.233 9.572 1.00 98.19 182 VAL A CA 1
ATOM 1387 C C . VAL A 1 182 ? 8.779 -16.551 10.175 1.00 98.19 182 VAL A C 1
ATOM 1389 O O . VAL A 1 182 ? 7.595 -16.688 10.474 1.00 98.19 182 VAL A O 1
ATOM 1392 N N . LEU A 1 183 ? 9.672 -17.516 10.422 1.00 98.19 183 LEU A N 1
ATOM 1393 C CA . LEU A 1 183 ? 9.283 -18.787 11.046 1.00 98.19 183 LEU A CA 1
ATOM 1394 C C . LEU A 1 183 ? 8.783 -18.599 12.483 1.00 98.19 183 LEU A C 1
ATOM 1396 O O . LEU A 1 183 ? 7.774 -19.189 12.862 1.00 98.19 183 LEU A O 1
ATOM 1400 N N . ARG A 1 184 ? 9.445 -17.750 13.278 1.00 97.94 184 ARG A N 1
ATOM 1401 C CA . ARG A 1 184 ? 9.014 -17.440 14.653 1.00 97.94 184 ARG A CA 1
ATOM 1402 C C . ARG A 1 184 ? 7.656 -16.733 14.677 1.00 97.94 184 ARG A C 1
ATOM 1404 O O . ARG A 1 184 ? 6.814 -17.026 15.530 1.00 97.94 184 ARG A O 1
ATOM 1411 N N . GLN A 1 185 ? 7.439 -15.811 13.743 1.00 96.62 185 GLN A N 1
ATOM 1412 C CA . GLN A 1 185 ? 6.168 -15.112 13.590 1.00 96.62 185 GLN A CA 1
ATOM 1413 C C . GLN A 1 185 ? 5.063 -16.078 13.152 1.00 96.62 185 GLN A C 1
ATOM 1415 O O . GLN A 1 185 ? 3.979 -16.066 13.735 1.00 96.62 185 GLN A O 1
ATOM 1420 N N . ALA A 1 186 ? 5.349 -16.969 12.198 1.00 95.56 186 ALA A N 1
ATOM 1421 C CA . ALA A 1 186 ? 4.416 -17.999 11.765 1.00 95.56 186 ALA A CA 1
ATOM 1422 C C . ALA A 1 186 ? 4.013 -18.922 12.921 1.00 95.56 186 ALA A C 1
ATOM 1424 O O . ALA A 1 186 ? 2.821 -19.135 13.130 1.00 95.56 186 ALA A O 1
ATOM 1425 N N . GLU A 1 187 ? 4.966 -19.409 13.720 1.00 95.06 187 GLU A N 1
ATOM 1426 C CA . GLU A 1 187 ? 4.693 -20.202 14.930 1.00 95.06 187 GLU A CA 1
ATOM 1427 C C . GLU A 1 187 ? 3.785 -19.445 15.911 1.00 95.06 187 GLU A C 1
ATOM 1429 O O . GLU A 1 187 ? 2.792 -19.992 16.386 1.00 95.06 187 GLU A O 1
ATOM 1434 N N . THR A 1 188 ? 4.075 -18.165 16.161 1.00 94.62 188 THR A N 1
ATOM 1435 C CA . THR A 1 188 ? 3.288 -17.323 17.078 1.00 94.62 188 THR A CA 1
ATOM 1436 C C . THR A 1 188 ? 1.854 -17.133 16.580 1.00 94.62 188 THR A C 1
ATOM 1438 O O . THR A 1 188 ? 0.900 -17.343 17.326 1.00 94.62 188 THR A O 1
ATOM 1441 N N . LEU A 1 189 ? 1.682 -16.776 15.305 1.00 91.50 189 LEU A N 1
ATOM 1442 C CA . LEU A 1 189 ? 0.371 -16.522 14.698 1.00 91.50 189 LEU A CA 1
ATOM 1443 C C . LEU A 1 189 ? -0.472 -17.789 14.524 1.00 91.50 189 LEU A C 1
ATOM 1445 O O . LEU A 1 189 ? -1.688 -17.706 14.343 1.00 91.50 189 LEU A O 1
ATOM 1449 N N . THR A 1 190 ? 0.161 -18.960 14.566 1.00 90.88 190 THR A N 1
ATOM 1450 C CA . THR A 1 190 ? -0.504 -20.249 14.362 1.00 90.88 190 THR A CA 1
ATOM 1451 C C . THR A 1 190 ? -0.535 -21.135 15.597 1.00 90.88 190 THR A C 1
ATOM 1453 O O . THR A 1 190 ? -1.059 -22.244 15.517 1.00 90.88 190 THR A O 1
ATOM 1456 N N . GLN A 1 191 ? -0.065 -20.658 16.751 1.00 90.06 191 GLN A N 1
ATOM 1457 C CA . GLN A 1 191 ? -0.077 -21.426 18.002 1.00 90.06 191 GLN A CA 1
ATOM 1458 C C . GLN A 1 191 ? -1.483 -21.951 18.359 1.00 90.06 191 GLN A C 1
ATOM 1460 O O . GLN A 1 191 ? -1.628 -23.055 18.880 1.00 90.06 191 GLN A O 1
ATOM 1465 N N . ASP A 1 192 ? -2.519 -21.178 18.011 1.00 86.19 192 ASP A N 1
ATOM 1466 C CA . ASP A 1 192 ? -3.931 -21.488 18.259 1.00 86.19 192 ASP A CA 1
ATOM 1467 C C . ASP A 1 192 ? -4.626 -22.109 17.034 1.00 86.19 192 ASP A C 1
ATOM 1469 O O . ASP A 1 192 ? -5.831 -22.391 17.050 1.00 86.19 192 ASP A O 1
ATOM 1473 N N . CYS A 1 193 ? -3.886 -22.335 15.944 1.00 85.44 193 CYS A N 1
ATOM 1474 C CA . CYS A 1 193 ? -4.423 -23.019 14.780 1.00 85.44 193 CYS A CA 1
ATOM 1475 C C . CYS A 1 193 ? -4.684 -24.478 15.128 1.00 85.44 193 CYS A C 1
ATOM 1477 O O . CYS A 1 193 ? -3.791 -25.254 15.466 1.00 85.44 193 CYS A O 1
ATOM 1479 N N . GLN A 1 194 ? -5.953 -24.861 15.027 1.00 71.06 194 GLN A N 1
ATOM 1480 C CA . GLN A 1 194 ? -6.356 -26.236 15.260 1.00 71.06 194 GLN A CA 1
ATOM 1481 C C . GLN A 1 194 ? -5.712 -27.173 14.230 1.00 71.06 194 GLN A C 1
ATOM 1483 O O . GLN A 1 194 ? -5.372 -26.779 13.111 1.00 71.06 194 GLN A O 1
ATOM 1488 N N . LYS A 1 195 ? -5.569 -28.443 14.628 1.00 69.94 195 LYS A N 1
ATOM 1489 C CA . LYS A 1 195 ? -5.001 -29.512 13.799 1.00 69.94 195 LYS A CA 1
ATOM 1490 C C . LYS A 1 195 ? -5.650 -29.561 12.403 1.00 69.94 195 LYS A C 1
ATOM 1492 O O . LYS A 1 195 ? -6.828 -29.216 12.264 1.00 69.94 195 LYS A O 1
ATOM 1497 N N . PRO A 1 196 ? -4.917 -30.054 11.385 1.00 65.00 196 PRO A N 1
ATOM 1498 C CA . PRO A 1 196 ? -5.439 -30.220 10.032 1.00 65.00 196 PRO A CA 1
ATOM 1499 C C . PRO A 1 196 ? -6.828 -30.878 10.024 1.00 65.00 196 PRO A C 1
ATOM 1501 O O . PRO A 1 196 ? -7.019 -31.931 10.630 1.00 65.00 196 PRO A O 1
ATOM 1504 N N . GLY A 1 197 ? -7.792 -30.253 9.341 1.00 65.38 197 GLY A N 1
ATOM 1505 C CA . GLY A 1 197 ? -9.163 -30.763 9.192 1.00 65.38 197 GLY A CA 1
ATOM 1506 C C . GLY A 1 197 ? -10.220 -30.103 10.082 1.00 65.38 197 GLY A C 1
ATOM 1507 O O . GLY A 1 197 ? -11.406 -30.328 9.855 1.00 65.38 197 GLY A O 1
ATOM 1508 N N . LEU A 1 198 ? -9.827 -29.259 11.039 1.00 71.00 198 LEU A N 1
ATOM 1509 C CA . LEU A 1 198 ? -10.765 -28.438 11.806 1.00 71.00 198 LEU A CA 1
ATOM 1510 C C . LEU A 1 198 ? -10.842 -27.005 11.244 1.00 71.00 198 LEU A C 1
ATOM 1512 O O . LEU A 1 198 ? -9.863 -26.525 10.661 1.00 71.00 198 LEU A O 1
ATOM 1516 N N . PRO A 1 199 ? -11.983 -26.304 11.392 1.00 67.12 199 PRO A N 1
ATOM 1517 C CA . PRO A 1 199 ? -12.063 -24.883 11.073 1.00 67.12 199 PRO A CA 1
ATOM 1518 C C . PRO A 1 199 ? -11.089 -24.126 11.984 1.00 67.12 199 PRO A C 1
ATOM 1520 O O . PRO A 1 199 ? -11.278 -24.104 13.198 1.00 67.12 199 PRO A O 1
ATOM 1523 N N . HIS A 1 200 ? -10.034 -23.529 11.426 1.00 68.88 200 HIS A N 1
ATOM 1524 C CA . HIS A 1 200 ? -9.197 -22.607 12.190 1.00 68.88 200 HIS A CA 1
ATOM 1525 C C . HIS A 1 200 ? -9.748 -21.186 12.078 1.00 68.88 200 HIS A C 1
ATOM 1527 O O . HIS A 1 200 ? -10.320 -20.838 11.039 1.00 68.88 200 HIS A O 1
ATOM 1533 N N . PRO A 1 201 ? -9.580 -20.360 13.121 1.00 70.62 201 PRO A N 1
ATOM 1534 C CA . PRO A 1 201 ? -9.900 -18.945 13.044 1.00 70.62 201 PRO A CA 1
ATOM 1535 C C . PRO A 1 201 ? -8.957 -18.286 12.031 1.00 70.62 201 PRO A C 1
ATOM 1537 O O . PRO A 1 201 ? -7.802 -17.998 12.324 1.00 70.62 201 PRO A O 1
ATOM 1540 N N . VAL A 1 202 ? -9.441 -18.097 10.805 1.00 66.69 202 VAL A N 1
ATOM 1541 C CA . VAL A 1 202 ? -8.792 -17.208 9.839 1.00 66.69 202 VAL A CA 1
ATOM 1542 C C . VAL A 1 202 ? -9.024 -15.786 10.348 1.00 66.69 202 VAL A C 1
ATOM 1544 O O . VAL A 1 202 ? -10.156 -15.494 10.755 1.00 66.69 202 VAL A O 1
ATOM 1547 N N . PRO A 1 203 ? -8.005 -14.904 10.351 1.00 72.00 203 PRO A N 1
ATOM 1548 C CA . PRO A 1 203 ? -8.224 -13.492 10.620 1.00 72.00 203 PRO A CA 1
ATOM 1549 C C . PRO A 1 203 ? -9.414 -12.996 9.800 1.00 72.00 203 PRO A C 1
ATOM 1551 O O . PRO A 1 203 ? -9.518 -13.280 8.604 1.00 72.00 203 PRO A O 1
ATOM 1554 N N . GLY A 1 204 ? -10.349 -12.319 10.465 1.00 72.75 204 GLY A N 1
ATOM 1555 C CA . GLY A 1 204 ? -11.508 -11.746 9.794 1.00 72.75 204 GLY A CA 1
ATOM 1556 C C . GLY A 1 204 ? -11.093 -10.765 8.690 1.00 72.75 204 GLY A C 1
ATOM 1557 O O . GLY A 1 204 ? -9.910 -10.434 8.550 1.00 72.75 204 GLY A O 1
ATOM 1558 N N . PRO A 1 205 ? -12.054 -10.264 7.897 1.00 75.38 205 PRO A N 1
ATOM 1559 C CA . PRO A 1 205 ? -11.775 -9.145 7.005 1.00 75.38 205 PRO A CA 1
ATOM 1560 C C . PRO A 1 205 ? -11.115 -7.995 7.781 1.00 75.38 205 PRO A C 1
ATOM 1562 O O . PRO A 1 205 ? -11.285 -7.876 8.997 1.00 75.38 205 PRO A O 1
ATOM 1565 N N . ALA A 1 206 ? -10.350 -7.161 7.069 1.00 76.88 206 ALA A N 1
ATOM 1566 C CA . ALA A 1 206 ? -9.742 -5.978 7.666 1.00 76.88 206 ALA A CA 1
ATOM 1567 C C . ALA A 1 206 ? -10.806 -5.177 8.426 1.00 76.88 206 ALA A C 1
ATOM 1569 O O . ALA A 1 206 ? -11.938 -5.043 7.955 1.00 76.88 206 ALA A O 1
ATOM 1570 N N . ARG A 1 207 ? -10.436 -4.681 9.609 1.00 84.44 207 ARG A N 1
ATOM 1571 C CA . ARG A 1 207 ? -11.315 -3.822 10.395 1.00 84.44 207 ARG A CA 1
ATOM 1572 C C . ARG A 1 207 ? -11.658 -2.594 9.552 1.00 84.44 207 ARG A C 1
ATOM 1574 O O . ARG A 1 207 ? -10.754 -1.903 9.090 1.00 84.44 207 ARG A O 1
ATOM 1581 N N . ASP A 1 208 ? -12.946 -2.364 9.337 1.00 85.00 208 ASP A N 1
ATOM 1582 C CA . ASP A 1 208 ? -13.430 -1.152 8.688 1.00 85.00 208 ASP A CA 1
ATOM 1583 C C . ASP A 1 208 ? -13.673 -0.088 9.760 1.00 85.00 208 ASP A C 1
ATOM 1585 O O . ASP A 1 208 ? -14.702 -0.077 10.434 1.00 85.00 208 ASP A O 1
ATOM 1589 N N . ASP A 1 209 ? -12.672 0.768 9.952 1.00 90.12 209 ASP A N 1
ATOM 1590 C CA . ASP A 1 209 ? -12.705 1.848 10.939 1.00 90.12 209 ASP A CA 1
ATOM 1591 C C . ASP A 1 209 ? -13.389 3.117 10.416 1.00 90.12 209 ASP A C 1
ATOM 1593 O O . ASP A 1 209 ? -13.419 4.124 11.124 1.00 90.12 209 ASP A O 1
ATOM 1597 N N . MET A 1 210 ? -13.946 3.103 9.198 1.00 89.69 210 MET A N 1
ATOM 1598 C CA . MET A 1 210 ? -14.546 4.303 8.610 1.00 89.69 210 MET A CA 1
ATOM 1599 C C . MET A 1 210 ? -15.729 4.810 9.430 1.00 89.69 210 MET A C 1
ATOM 1601 O O . MET A 1 210 ? -15.810 6.004 9.701 1.00 89.69 210 MET A O 1
ATOM 1605 N N . ALA A 1 211 ? -16.595 3.913 9.905 1.00 84.31 211 ALA A N 1
ATOM 1606 C CA . ALA A 1 211 ? -17.730 4.294 10.744 1.00 84.31 211 ALA A CA 1
ATOM 1607 C C . ALA A 1 211 ? -17.287 4.899 12.091 1.00 84.31 211 ALA A C 1
ATOM 1609 O O . ALA A 1 211 ? -17.886 5.863 12.568 1.00 84.31 211 ALA A O 1
ATOM 1610 N N . GLU A 1 212 ? -16.221 4.367 12.695 1.00 88.19 212 GLU A N 1
ATOM 1611 C CA . GLU A 1 212 ? -15.661 4.889 13.950 1.00 88.19 212 GLU A CA 1
ATOM 1612 C C . GLU A 1 212 ? -14.986 6.251 13.740 1.00 88.19 212 GLU A C 1
ATOM 1614 O O . GLU A 1 212 ? -15.140 7.159 14.560 1.00 88.19 212 GLU A O 1
ATOM 1619 N N . LEU A 1 213 ? -14.284 6.433 12.617 1.00 89.62 213 LEU A N 1
ATOM 1620 C CA . LEU A 1 213 ? -13.710 7.720 12.228 1.00 89.62 213 LEU A CA 1
ATOM 1621 C C . LEU A 1 213 ? -14.804 8.766 11.986 1.00 89.62 213 LEU A C 1
ATOM 1623 O O . LEU A 1 213 ? -14.714 9.877 12.507 1.00 89.62 213 LEU A O 1
ATOM 1627 N N . GLU A 1 214 ? -15.853 8.413 11.242 1.00 90.94 214 GLU A N 1
ATOM 1628 C CA . GLU A 1 214 ? -17.008 9.283 11.010 1.00 90.94 214 GLU A CA 1
ATOM 1629 C C . GLU A 1 214 ? -17.686 9.668 12.328 1.00 90.94 214 GLU A C 1
ATOM 1631 O O . GLU A 1 214 ? -17.999 10.842 12.542 1.00 90.94 214 GLU A O 1
ATOM 1636 N N . ALA A 1 215 ? -17.855 8.715 13.249 1.00 90.69 215 ALA A N 1
ATOM 1637 C CA . ALA A 1 215 ? -18.390 8.983 14.579 1.00 90.69 215 ALA A CA 1
ATOM 1638 C C . ALA A 1 215 ? -17.484 9.933 15.385 1.00 90.69 215 ALA A C 1
ATOM 1640 O O . ALA A 1 215 ? -17.986 10.874 16.006 1.00 90.69 215 ALA A O 1
ATOM 1641 N N . ALA A 1 216 ? -16.162 9.741 15.346 1.00 90.94 216 ALA A N 1
ATOM 1642 C CA . ALA A 1 216 ? -15.202 10.613 16.022 1.00 90.94 216 ALA A CA 1
ATOM 1643 C C . ALA A 1 216 ? -15.238 12.045 15.464 1.00 90.94 216 ALA A C 1
ATOM 1645 O O . ALA A 1 216 ? -15.393 12.998 16.230 1.00 90.94 216 ALA A O 1
ATOM 1646 N N . MET A 1 217 ? -15.201 12.198 14.138 1.00 94.81 217 MET A N 1
ATOM 1647 C CA . MET A 1 217 ? -15.328 13.501 13.476 1.00 94.81 217 MET A CA 1
ATOM 1648 C C . MET A 1 217 ? -16.670 14.168 13.799 1.00 94.81 217 MET A C 1
ATOM 1650 O O . MET A 1 217 ? -16.736 15.374 14.046 1.00 94.81 217 MET A O 1
ATOM 1654 N N . ARG A 1 218 ? -17.756 13.388 13.859 1.00 96.19 218 ARG A N 1
ATOM 1655 C CA . ARG A 1 218 ? -19.082 13.896 14.232 1.00 96.19 218 ARG A CA 1
ATOM 1656 C C . ARG A 1 218 ? -19.110 14.415 15.670 1.00 96.19 218 ARG A C 1
ATOM 1658 O O . ARG A 1 218 ? -19.703 15.464 15.922 1.00 96.19 218 ARG A O 1
ATOM 1665 N N . ILE A 1 219 ? -18.436 13.739 16.600 1.00 96.44 219 ILE A N 1
ATOM 1666 C CA . ILE A 1 219 ? -18.282 14.209 17.985 1.00 96.44 219 ILE A CA 1
ATOM 1667 C C . ILE A 1 219 ? -17.491 15.523 18.036 1.00 96.44 219 ILE A C 1
ATOM 1669 O O . ILE A 1 219 ? -17.882 16.421 18.782 1.00 96.44 219 ILE A O 1
ATOM 1673 N N . GLU A 1 220 ? -16.424 15.670 17.246 1.00 96.69 220 GLU A N 1
ATOM 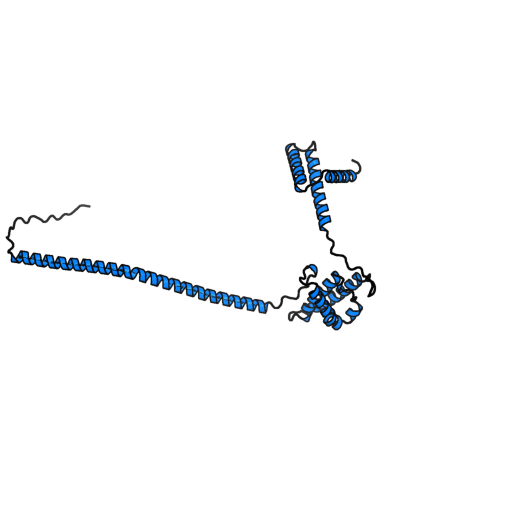1674 C CA . GLU A 1 220 ? -15.639 16.913 17.182 1.00 96.69 220 GLU A CA 1
ATOM 1675 C C . GLU A 1 220 ? -16.478 18.106 16.705 1.00 96.69 220 GLU A C 1
ATOM 1677 O O . GLU A 1 220 ? -16.459 19.164 17.339 1.00 96.69 220 GLU A O 1
ATOM 1682 N N . VAL A 1 221 ? -17.289 17.922 15.658 1.00 98.00 221 VAL A N 1
ATOM 1683 C CA . VAL A 1 221 ? -18.213 18.963 15.176 1.00 98.00 221 VAL A CA 1
ATOM 1684 C C . VAL A 1 221 ? -19.213 19.354 16.268 1.00 98.00 221 VAL A C 1
ATOM 1686 O O . VAL A 1 221 ? -19.420 20.541 16.525 1.00 98.00 221 VAL A O 1
ATOM 1689 N N . ILE A 1 222 ? -19.813 18.378 16.960 1.00 98.06 222 ILE A N 1
ATOM 1690 C CA . ILE A 1 222 ? -20.757 18.658 18.054 1.00 98.06 222 ILE A CA 1
ATOM 1691 C C . ILE A 1 222 ? -20.053 19.387 19.211 1.00 98.06 222 ILE A C 1
ATOM 1693 O O . ILE A 1 222 ? -20.629 20.305 19.801 1.00 98.06 222 ILE A O 1
ATOM 1697 N N . ALA A 1 223 ? -18.803 19.030 19.516 1.00 97.56 223 ALA A N 1
ATOM 1698 C CA . ALA A 1 223 ? -17.995 19.698 20.530 1.00 97.56 223 ALA A CA 1
ATOM 1699 C C . ALA A 1 223 ? -17.720 21.169 20.181 1.00 97.56 223 ALA A C 1
ATOM 1701 O O . ALA A 1 223 ? -17.821 22.035 21.058 1.00 97.56 223 ALA A O 1
ATOM 1702 N N . GLU A 1 224 ? -17.417 21.464 18.915 1.00 98.00 224 GLU A N 1
ATOM 1703 C CA . GLU A 1 224 ? -17.228 22.834 18.434 1.00 98.00 224 GLU A CA 1
ATOM 1704 C C . GLU A 1 224 ? -18.531 23.636 18.516 1.00 98.00 224 GLU A C 1
ATOM 1706 O O . GLU A 1 224 ? -18.544 24.735 19.078 1.00 98.00 224 GLU A O 1
ATOM 1711 N N . ILE A 1 225 ? -19.642 23.068 18.035 1.00 98.06 225 ILE A N 1
ATOM 1712 C CA . ILE A 1 225 ? -20.972 23.682 18.142 1.00 98.06 225 ILE A CA 1
ATOM 1713 C C . ILE A 1 225 ? -21.296 23.995 19.611 1.00 98.06 225 ILE A C 1
ATOM 1715 O O . ILE A 1 225 ? -21.744 25.099 19.922 1.00 98.06 225 ILE A O 1
ATOM 1719 N N . TYR A 1 226 ? -21.024 23.063 20.528 1.00 97.94 226 TYR A N 1
ATOM 1720 C CA . TYR A 1 226 ? -21.237 23.250 21.965 1.00 97.94 226 TYR A CA 1
ATOM 1721 C C . TYR A 1 226 ? -20.400 24.402 22.537 1.00 97.94 226 TYR A C 1
ATOM 1723 O O . TYR A 1 226 ? -20.911 25.234 23.293 1.00 97.94 226 TYR A O 1
ATOM 1731 N N . ALA A 1 227 ? -19.126 24.498 22.152 1.00 97.81 227 ALA A N 1
ATOM 1732 C CA . ALA A 1 227 ? -18.258 25.595 22.571 1.00 97.81 227 ALA A CA 1
ATOM 1733 C C . ALA A 1 227 ? -18.750 26.954 22.041 1.00 97.81 227 ALA A C 1
ATOM 1735 O O . ALA A 1 227 ? -18.808 27.924 22.803 1.00 97.81 227 ALA A O 1
ATOM 1736 N N . LEU A 1 228 ? -19.151 27.019 20.769 1.00 97.94 228 LEU A N 1
ATOM 1737 C CA . LEU A 1 228 ? -19.687 28.227 20.135 1.00 97.94 228 LEU A CA 1
ATOM 1738 C C . LEU A 1 228 ? -21.014 28.665 20.766 1.00 97.94 228 LEU A C 1
ATOM 1740 O O . LEU A 1 228 ? -21.191 29.848 21.050 1.00 97.94 228 LEU A O 1
ATOM 1744 N N . ALA A 1 229 ? -21.912 27.725 21.071 1.00 97.56 229 ALA A N 1
ATOM 1745 C CA . ALA A 1 229 ? -23.156 28.011 21.786 1.00 97.56 229 ALA A CA 1
ATOM 1746 C C . ALA A 1 229 ? -22.886 28.572 23.197 1.00 97.56 229 ALA A C 1
ATOM 1748 O O . ALA A 1 229 ? -23.544 29.518 23.644 1.00 97.56 229 ALA A O 1
ATOM 1749 N N . GLY A 1 230 ? -21.869 28.045 23.888 1.00 96.94 230 GLY A N 1
ATOM 1750 C CA . GLY A 1 230 ? -21.393 28.599 25.156 1.00 96.94 230 GLY A CA 1
ATOM 1751 C C . GLY A 1 230 ? -20.855 30.028 25.019 1.00 96.94 230 GLY A C 1
ATOM 1752 O O . GLY A 1 230 ? -21.168 30.885 25.845 1.00 96.94 230 GLY A O 1
ATOM 1753 N N . GLN A 1 231 ? -20.092 30.320 23.961 1.00 97.50 231 GLN A N 1
ATOM 1754 C CA . GLN A 1 231 ? -19.596 31.674 23.679 1.00 97.50 231 GLN A CA 1
ATOM 1755 C C . GLN A 1 231 ? -20.730 32.650 23.356 1.00 97.50 231 GLN A C 1
ATOM 1757 O O . GLN A 1 231 ? -20.731 33.759 23.891 1.00 97.50 231 GLN A O 1
ATOM 1762 N N . ALA A 1 232 ? -21.696 32.234 22.534 1.00 97.31 232 ALA A N 1
ATOM 1763 C CA . ALA A 1 232 ? -22.833 33.051 22.115 1.00 97.31 232 ALA A CA 1
ATOM 1764 C C . ALA A 1 232 ? -23.764 33.427 23.281 1.00 97.31 232 ALA A C 1
ATOM 1766 O O . ALA A 1 232 ? -24.351 34.505 23.285 1.00 97.31 232 ALA A O 1
ATOM 1767 N N . THR A 1 233 ? -23.883 32.558 24.289 1.00 97.00 233 THR A N 1
ATOM 1768 C CA . THR A 1 233 ? -24.749 32.776 25.466 1.00 97.00 233 THR A CA 1
ATOM 1769 C C . THR A 1 233 ? -24.022 33.388 26.668 1.00 97.00 233 THR A C 1
ATOM 1771 O O . THR A 1 233 ? -24.651 33.781 27.655 1.00 97.00 233 THR A O 1
ATOM 1774 N N . SER A 1 234 ? -22.695 33.483 26.610 1.00 96.81 234 SER A N 1
ATOM 1775 C CA . SER A 1 234 ? -21.871 33.998 27.698 1.00 96.81 234 SER A CA 1
ATOM 1776 C C . SER A 1 234 ? -22.006 35.516 27.856 1.00 96.81 234 SER A C 1
ATOM 1778 O O . SER A 1 234 ? -21.814 36.282 26.916 1.00 96.81 234 SER A O 1
ATOM 1780 N N . LYS A 1 235 ? -22.250 35.973 29.093 1.00 97.00 235 LYS A N 1
ATOM 1781 C CA . LYS A 1 235 ? -22.393 37.405 29.430 1.00 97.00 235 LYS A CA 1
ATOM 1782 C C . LYS A 1 235 ? -21.101 38.215 29.275 1.00 97.00 235 LYS A C 1
ATOM 1784 O O . LYS A 1 235 ? -21.163 39.439 29.270 1.00 97.00 235 LYS A O 1
ATOM 1789 N N . ILE A 1 236 ? -19.949 37.544 29.221 1.00 97.50 236 ILE A N 1
ATOM 1790 C CA . ILE A 1 236 ? -18.632 38.187 29.088 1.00 97.50 236 ILE A CA 1
ATOM 1791 C C . ILE A 1 236 ? -18.167 38.294 27.630 1.00 97.50 236 ILE A C 1
ATOM 1793 O O . ILE A 1 236 ? -17.183 38.980 27.366 1.00 97.50 236 ILE A O 1
ATOM 1797 N N . THR A 1 237 ? -18.847 37.638 26.685 1.00 95.44 237 THR A N 1
ATOM 1798 C CA . THR A 1 237 ? -18.500 37.708 25.260 1.00 95.44 237 THR A CA 1
ATOM 1799 C C . THR A 1 237 ? -19.033 39.012 24.649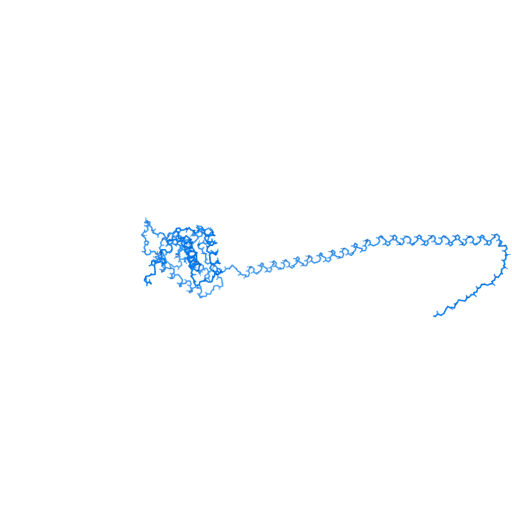 1.00 95.44 237 THR A C 1
ATOM 1801 O O . THR A 1 237 ? -20.216 39.311 24.820 1.00 95.44 237 THR A O 1
ATOM 1804 N N . PRO A 1 238 ? -18.209 39.791 23.919 1.00 97.94 238 PRO A N 1
ATOM 1805 C CA . PRO A 1 238 ? -18.671 40.952 23.158 1.00 97.94 238 PRO A CA 1
ATOM 1806 C C . PRO A 1 238 ? -19.827 40.618 22.190 1.00 97.94 238 PRO A C 1
ATOM 1808 O O . PRO A 1 238 ? -19.827 39.526 21.615 1.00 97.94 238 PRO A O 1
ATOM 1811 N N . PRO A 1 239 ? -20.805 41.523 21.973 1.00 97.06 239 PRO A N 1
ATOM 1812 C CA . PRO A 1 239 ? -22.003 41.218 21.179 1.00 97.06 239 PRO A CA 1
ATOM 1813 C C . PRO A 1 239 ? -21.733 40.788 19.731 1.00 97.06 239 PRO A C 1
ATOM 1815 O O . PRO A 1 239 ? -22.429 39.926 19.199 1.00 97.06 239 PRO A O 1
ATOM 1818 N N . ASP A 1 240 ? -20.722 41.370 19.092 1.00 97.06 240 ASP A N 1
ATOM 1819 C CA . ASP A 1 240 ? -20.289 41.041 17.733 1.00 97.06 240 ASP A CA 1
ATOM 1820 C C . ASP A 1 240 ? -19.701 39.625 17.648 1.00 97.06 240 ASP A C 1
ATOM 1822 O O . ASP A 1 240 ? -20.057 38.854 16.753 1.00 97.06 240 ASP A O 1
ATOM 1826 N N . LEU A 1 241 ? -18.872 39.245 18.624 1.00 96.50 241 LEU A N 1
ATOM 1827 C CA . LEU A 1 241 ? -18.315 37.896 18.723 1.00 96.50 241 LEU A CA 1
ATOM 1828 C C . LEU A 1 241 ? -19.383 36.857 19.075 1.00 96.50 241 LEU A C 1
ATOM 1830 O O . LEU A 1 241 ? -19.358 35.755 18.530 1.00 96.50 241 LEU A O 1
ATOM 1834 N N . ALA A 1 242 ? -20.346 37.205 19.932 1.00 97.38 242 ALA A N 1
ATOM 1835 C CA . ALA A 1 242 ? -21.472 36.331 20.253 1.00 97.38 242 ALA A CA 1
ATOM 1836 C C . ALA A 1 242 ? -22.340 36.052 19.012 1.00 97.38 242 ALA A C 1
ATOM 1838 O O . ALA A 1 242 ? -22.679 34.899 18.742 1.00 97.38 242 ALA A O 1
ATOM 1839 N N . ALA A 1 243 ? -22.634 37.084 18.212 1.00 96.88 243 ALA A N 1
ATOM 1840 C CA . ALA A 1 243 ? -23.362 36.938 16.952 1.00 96.88 243 ALA A CA 1
ATOM 1841 C C . ALA A 1 243 ? -22.583 36.097 15.923 1.00 96.88 243 ALA A C 1
ATOM 1843 O O . ALA A 1 243 ? -23.161 35.232 15.264 1.00 96.88 243 ALA A O 1
ATOM 1844 N N . ALA A 1 244 ? -21.266 36.301 15.812 1.00 97.38 244 ALA A N 1
ATOM 1845 C CA . ALA A 1 244 ? -20.415 35.506 14.928 1.00 97.38 244 ALA A CA 1
ATOM 1846 C C . ALA A 1 244 ? -20.345 34.027 15.355 1.00 97.38 244 ALA A C 1
ATOM 1848 O O . ALA A 1 244 ? -20.400 33.140 14.499 1.00 97.38 244 ALA A O 1
ATOM 1849 N N . ALA A 1 245 ? -20.261 33.755 16.662 1.00 97.44 245 ALA A N 1
ATOM 1850 C CA . ALA A 1 245 ? -20.267 32.400 17.208 1.00 97.44 245 ALA A CA 1
ATOM 1851 C C . ALA A 1 245 ? -21.597 31.686 16.929 1.00 97.44 245 ALA A C 1
ATOM 1853 O O . ALA A 1 245 ? -21.585 30.552 16.451 1.00 97.44 245 ALA A O 1
ATOM 1854 N N . GLN A 1 246 ? -22.727 32.373 17.133 1.00 98.31 246 GLN A N 1
ATOM 1855 C CA . GLN A 1 246 ? -24.058 31.855 16.810 1.00 98.31 246 GLN A CA 1
ATOM 1856 C C . GLN A 1 246 ? -24.182 31.511 15.318 1.00 98.31 246 GLN A C 1
ATOM 1858 O O . GLN A 1 246 ? -24.533 30.385 14.972 1.00 98.31 246 GLN A O 1
ATOM 1863 N N . ALA A 1 247 ? -23.811 32.438 14.430 1.00 98.12 247 ALA A N 1
ATOM 1864 C CA . ALA A 1 247 ? -23.876 32.212 12.987 1.00 98.12 247 ALA A CA 1
ATOM 1865 C C . ALA A 1 247 ? -22.964 31.058 12.529 1.00 98.12 247 ALA A C 1
ATOM 1867 O O . ALA A 1 247 ? -23.313 30.304 11.620 1.00 98.12 247 ALA A O 1
ATOM 1868 N N . ARG A 1 248 ? -21.786 30.891 13.149 1.00 98.12 248 ARG A N 1
ATOM 1869 C CA . ARG A 1 248 ? -20.894 29.755 12.866 1.00 98.12 248 ARG A CA 1
ATOM 1870 C C . ARG A 1 248 ? -21.497 28.436 13.345 1.00 98.12 248 ARG A C 1
ATOM 1872 O O . ARG A 1 248 ? -21.461 27.473 12.585 1.00 98.12 248 ARG A O 1
ATOM 1879 N N . ALA A 1 249 ? -22.060 28.402 14.552 1.00 98.12 249 ALA A N 1
ATOM 1880 C CA . ALA A 1 249 ? -22.714 27.212 15.086 1.00 98.12 249 ALA A CA 1
ATOM 1881 C C . ALA A 1 249 ? -23.878 26.768 14.189 1.00 98.12 249 ALA A C 1
ATOM 1883 O O . ALA A 1 249 ? -23.964 25.592 13.855 1.00 98.12 249 ALA A O 1
ATOM 1884 N N . GLU A 1 250 ? -24.716 27.704 13.732 1.00 98.06 250 GLU A N 1
ATOM 1885 C CA . GLU A 1 250 ? -25.829 27.429 12.811 1.00 98.06 250 GLU A CA 1
ATOM 1886 C C . GLU A 1 250 ? -25.358 26.855 11.468 1.00 98.06 250 GLU A C 1
ATOM 1888 O O . GLU A 1 250 ? -25.953 25.898 10.969 1.00 98.06 250 GLU A O 1
ATOM 1893 N N . ARG A 1 251 ? -24.261 27.382 10.902 1.00 98.31 251 ARG A N 1
ATOM 1894 C CA . ARG A 1 251 ? -23.668 26.824 9.675 1.00 98.31 251 ARG A CA 1
ATOM 1895 C C . ARG A 1 251 ? -23.186 25.391 9.869 1.00 98.31 251 ARG A C 1
ATOM 1897 O O . ARG A 1 251 ? -23.547 24.544 9.062 1.00 98.31 251 ARG A O 1
ATOM 1904 N N . LEU A 1 252 ? -22.433 25.115 10.936 1.00 97.25 252 LEU A N 1
ATOM 1905 C CA . LEU A 1 252 ? -21.950 23.759 11.231 1.00 97.25 252 LEU A CA 1
ATOM 1906 C C . LEU A 1 252 ? -23.110 22.784 11.463 1.00 97.25 252 LEU A C 1
ATOM 1908 O O . LEU A 1 252 ? -23.059 21.638 11.019 1.00 97.25 252 LEU A O 1
ATOM 1912 N N . TRP A 1 253 ? -24.182 23.254 12.105 1.00 97.62 253 TRP A N 1
ATOM 1913 C CA . TRP A 1 253 ? -25.405 22.480 12.303 1.00 97.62 253 TRP A CA 1
ATOM 1914 C C . TRP A 1 253 ? -26.018 22.026 10.976 1.00 97.62 253 TRP A C 1
ATOM 1916 O O . TRP A 1 253 ? -26.370 20.854 10.825 1.00 97.62 253 TRP A O 1
ATOM 1926 N N . ALA A 1 254 ? -26.130 22.955 10.023 1.00 97.56 254 ALA A N 1
ATOM 1927 C CA . ALA A 1 254 ? -26.705 22.706 8.708 1.00 97.56 254 ALA A CA 1
ATOM 1928 C C . ALA A 1 254 ? -25.781 21.867 7.811 1.00 97.56 254 ALA A C 1
ATOM 1930 O O . ALA A 1 254 ? -26.248 20.930 7.170 1.00 97.56 254 ALA A O 1
ATOM 1931 N N . GLU A 1 255 ? -24.484 22.180 7.786 1.00 97.81 255 GLU A N 1
ATOM 1932 C CA . GLU A 1 255 ? -23.486 21.522 6.936 1.00 97.81 255 GLU A CA 1
ATOM 1933 C C . GLU A 1 255 ? -23.302 20.043 7.293 1.00 97.81 255 GLU A C 1
ATOM 1935 O O . GLU A 1 255 ? -23.270 19.191 6.408 1.00 97.81 255 GLU A O 1
ATOM 1940 N N . HIS A 1 256 ? -23.253 19.722 8.587 1.00 96.31 256 HIS A N 1
ATOM 1941 C CA . HIS A 1 256 ? -23.011 18.356 9.059 1.00 96.31 256 HIS A CA 1
ATOM 1942 C C . HIS A 1 256 ? -24.290 17.598 9.443 1.00 96.31 256 HIS A C 1
ATOM 1944 O O . HIS A 1 256 ? -24.219 16.462 9.928 1.00 96.31 256 HIS A O 1
ATOM 1950 N N . GLY A 1 257 ? -25.462 18.218 9.258 1.00 96.94 257 GLY A N 1
ATOM 1951 C CA . GLY A 1 257 ? -26.753 17.624 9.606 1.00 96.94 257 GLY A CA 1
ATOM 1952 C C . GLY A 1 257 ? -26.802 17.150 11.060 1.00 96.94 257 GLY A C 1
ATOM 1953 O O . GLY A 1 257 ? -27.248 16.033 11.333 1.00 96.94 257 GLY A O 1
ATOM 1954 N N . VAL A 1 258 ? -26.267 17.945 11.991 1.00 97.00 258 VAL A N 1
ATOM 1955 C CA . VAL A 1 258 ? -26.282 17.607 13.421 1.00 97.00 258 VAL A CA 1
ATOM 1956 C C . VAL A 1 258 ? -27.719 17.693 13.920 1.00 97.00 258 VAL A C 1
ATOM 1958 O O . VAL A 1 258 ? -28.416 18.682 13.708 1.00 97.00 258 VAL A O 1
ATOM 1961 N N . THR A 1 259 ? -28.206 16.666 14.598 1.00 97.75 259 THR A N 1
ATOM 1962 C CA . THR A 1 259 ? -29.559 16.688 15.157 1.00 97.75 259 THR A CA 1
ATOM 1963 C C . THR A 1 259 ? -29.565 17.337 16.540 1.00 97.75 259 THR A C 1
ATOM 1965 O O . THR A 1 259 ? -28.568 17.355 17.266 1.00 97.75 259 THR A O 1
ATOM 1968 N N . GLN A 1 260 ? -30.720 17.867 16.948 1.00 97.38 260 GLN A N 1
ATOM 1969 C CA . GLN A 1 260 ? -30.889 18.409 18.299 1.00 97.38 260 GLN A CA 1
ATOM 1970 C C . GLN A 1 260 ? -30.697 17.330 19.380 1.00 97.38 260 GLN A C 1
ATOM 1972 O O . GLN A 1 260 ? -30.243 17.624 20.486 1.00 97.38 260 GLN A O 1
ATOM 1977 N N . GLU A 1 261 ? -31.035 16.078 19.065 1.00 97.56 261 GLU A N 1
ATOM 1978 C CA . GLU A 1 261 ? -30.858 14.950 19.973 1.00 97.56 261 GLU A CA 1
ATOM 1979 C C . GLU A 1 261 ? -29.380 14.638 20.225 1.00 97.56 261 GLU A C 1
ATOM 1981 O O . GLU A 1 261 ? -28.988 14.522 21.386 1.00 97.56 261 GLU A O 1
ATOM 1986 N N . GLU A 1 262 ? -28.556 14.579 19.177 1.00 96.31 262 GLU A N 1
ATOM 1987 C CA . GLU A 1 262 ? -27.111 14.346 19.300 1.00 96.31 262 GLU A CA 1
ATOM 1988 C C . GLU A 1 262 ? -26.425 15.437 20.120 1.00 96.31 262 GLU A C 1
ATOM 1990 O O . GLU A 1 262 ? -25.661 15.140 21.041 1.00 96.31 262 GLU A O 1
ATOM 1995 N N . TYR A 1 263 ? -26.764 16.701 19.855 1.00 97.69 263 TYR A N 1
ATOM 1996 C CA . TYR A 1 263 ? -26.261 17.823 20.644 1.00 97.69 263 TYR A CA 1
ATOM 1997 C C . TYR A 1 263 ? -26.640 17.696 22.128 1.00 97.69 263 TYR A C 1
ATOM 1999 O O . TYR A 1 263 ? -25.807 17.895 23.013 1.00 97.69 263 TYR A O 1
ATOM 2007 N N . ARG A 1 264 ? -27.892 17.317 22.419 1.00 97.94 264 ARG A N 1
ATOM 2008 C CA . ARG A 1 264 ? -28.378 17.118 23.793 1.00 97.94 264 ARG A CA 1
ATOM 2009 C C . ARG A 1 264 ? -27.649 15.972 24.498 1.00 97.94 264 ARG A C 1
ATOM 2011 O O . ARG A 1 264 ? -27.314 16.115 25.672 1.00 97.94 264 ARG A O 1
ATOM 2018 N N . LEU A 1 265 ? -27.418 14.851 23.814 1.00 97.38 265 LEU A N 1
ATOM 2019 C CA . LEU A 1 265 ? -26.666 13.718 24.366 1.00 97.38 265 LEU A CA 1
ATOM 2020 C C . LEU A 1 265 ? -25.223 14.121 24.690 1.00 97.38 265 LEU A C 1
ATOM 2022 O O . LEU A 1 265 ? -24.715 13.788 25.763 1.00 97.38 265 LEU A O 1
ATOM 2026 N N . TYR A 1 266 ? -24.591 14.898 23.810 1.00 96.81 266 TYR A N 1
ATOM 2027 C CA . TYR A 1 266 ? -23.252 15.426 24.049 1.00 96.81 266 TYR A CA 1
ATOM 2028 C C . TYR A 1 266 ? -23.207 16.392 25.246 1.00 96.81 266 TYR A C 1
ATOM 2030 O O . TYR A 1 266 ? -22.373 16.218 26.135 1.00 96.81 266 TYR A O 1
ATOM 2038 N N . ASP A 1 267 ? -24.132 17.355 25.336 1.00 97.38 267 ASP A N 1
ATOM 2039 C CA . ASP A 1 267 ? -24.251 18.267 26.489 1.00 97.38 267 ASP A CA 1
ATOM 2040 C C . ASP A 1 267 ? -24.418 17.489 27.809 1.00 97.38 267 ASP A C 1
ATOM 2042 O O . ASP A 1 267 ? -23.706 17.740 28.784 1.00 97.38 267 ASP A O 1
ATOM 2046 N N . GLN A 1 268 ? -25.288 16.472 27.834 1.00 96.88 268 GLN A N 1
ATOM 2047 C CA . GLN A 1 268 ? -25.454 15.596 29.001 1.00 96.88 268 GLN A CA 1
ATOM 2048 C C . GLN A 1 268 ? -24.147 14.894 29.392 1.00 96.88 268 GLN A C 1
ATOM 2050 O O . GLN A 1 268 ? -23.791 14.880 30.574 1.00 96.88 268 GLN A O 1
ATOM 2055 N N . ALA A 1 269 ? -23.410 14.354 28.417 1.00 96.31 269 ALA A N 1
ATOM 2056 C CA . ALA A 1 269 ? -22.129 13.696 28.659 1.00 96.31 269 ALA A CA 1
ATOM 2057 C C . ALA A 1 269 ? -21.067 14.671 29.201 1.00 96.31 269 ALA A C 1
ATOM 2059 O O . ALA A 1 269 ? -20.349 14.338 30.148 1.00 96.31 269 ALA A O 1
ATOM 2060 N N . VAL A 1 270 ? -20.989 15.891 28.658 1.00 96.19 270 VAL A N 1
ATOM 2061 C CA . VAL A 1 270 ? -20.076 16.939 29.146 1.00 96.19 270 VAL A CA 1
ATOM 2062 C C . VAL A 1 270 ? -20.415 17.342 30.581 1.00 96.19 270 VAL A C 1
ATOM 2064 O O . VAL A 1 270 ? -19.510 17.457 31.411 1.00 96.19 270 VAL A O 1
ATOM 2067 N N . ARG A 1 271 ? -21.702 17.515 30.906 1.00 94.75 271 ARG A N 1
ATOM 2068 C CA . ARG A 1 271 ? -22.149 17.846 32.270 1.00 94.75 271 ARG A CA 1
ATOM 2069 C C . ARG A 1 271 ? -21.847 16.729 33.262 1.00 94.75 271 ARG A C 1
ATOM 2071 O O . ARG A 1 271 ? -21.349 17.012 34.345 1.00 94.75 271 ARG A O 1
ATOM 2078 N N . ALA A 1 272 ? -22.077 15.472 32.884 1.00 94.62 272 ALA A N 1
ATOM 2079 C CA . ALA A 1 272 ? -21.765 14.321 33.731 1.00 94.62 272 ALA A CA 1
ATOM 2080 C C . ALA A 1 272 ? -20.260 14.209 34.051 1.00 94.62 272 ALA A C 1
ATOM 2082 O O . ALA A 1 272 ? -19.891 13.770 35.138 1.00 94.62 272 ALA A O 1
ATOM 2083 N N . ARG A 1 273 ? -19.387 14.640 33.127 1.00 93.56 273 ARG A N 1
ATOM 2084 C CA . ARG A 1 273 ? -17.921 14.647 33.298 1.00 93.56 273 ARG A CA 1
ATOM 2085 C C . ARG A 1 273 ? -17.374 15.827 34.099 1.00 93.56 273 ARG A C 1
ATOM 2087 O O . ARG A 1 273 ? -16.178 15.843 34.376 1.00 93.56 273 ARG A O 1
ATOM 2094 N N . ARG A 1 274 ? -18.201 16.805 34.474 1.00 89.50 274 ARG A N 1
ATOM 2095 C CA . ARG A 1 274 ? -17.820 17.898 35.379 1.00 89.50 274 ARG A CA 1
ATOM 2096 C C . ARG A 1 274 ? -18.371 17.606 36.781 1.00 89.50 274 ARG A C 1
ATOM 2098 O O . ARG A 1 274 ? -19.411 18.155 37.141 1.00 89.50 274 ARG A O 1
ATOM 2105 N N . PRO A 1 275 ? -17.736 16.724 37.577 1.00 68.12 275 PRO A N 1
ATOM 2106 C CA . PRO A 1 275 ? -18.153 16.519 38.955 1.00 68.12 275 PRO A CA 1
ATOM 2107 C C . PRO A 1 275 ? -17.889 17.799 39.758 1.00 68.12 275 PRO A C 1
ATOM 2109 O O . PRO A 1 275 ? -16.742 18.195 39.925 1.00 68.12 275 PRO A O 1
ATOM 2112 N N . GLY A 1 276 ? -18.960 18.431 40.244 1.00 63.75 276 GLY A N 1
ATOM 2113 C CA . GLY A 1 276 ? -18.920 19.433 41.313 1.00 63.75 276 GLY A CA 1
ATOM 2114 C C . GLY A 1 276 ? -18.088 20.690 41.036 1.00 63.75 276 GLY A C 1
ATOM 2115 O O . GLY A 1 276 ? -17.005 20.845 41.593 1.00 63.75 276 GLY A O 1
ATOM 2116 N N . THR A 1 277 ? -18.646 21.620 40.260 1.00 48.78 277 THR A N 1
ATOM 2117 C CA . THR A 1 277 ? -18.492 23.063 40.538 1.00 48.78 277 THR A CA 1
ATOM 2118 C C . THR A 1 277 ? -19.722 23.561 41.263 1.00 48.78 277 THR A C 1
ATOM 2120 O O . THR A 1 277 ? -20.821 23.142 40.827 1.00 48.78 277 THR A O 1
#

Foldseek 3Di:
DDDDDPDDDDPDDDPDPPDPVVVVVVVVVVVVVVVVVVVVVVVVVVVVVVVVVVVVVVVVVVVVVVVVVVVVVVVVVVVVVVVVVVVVVVCVVVCPDPQQDQDQCVPDPPNPVVLVVLVVCCVPPVCVVPVVCVVQQDPCQSLANVLSSLSSRLVSLCCLQPVDPPHDPVSVVVSVVSVVVSSVVNCVVCVQPDDPPDDGPRPDPDDDCVVVVLVVVLLVLLVLLVVLCCLLPDPPHDNVSSVVSVVVSVVSCVVSVDDPVNNVVSVVVVVVVDPDD

pLDDT: mean 85.32, std 14.79, range [37.41, 98.38]

Organism: NCBI:txid1706840

Secondary structure (DSSP, 8-state):
-------------------HHHHHHHHHHHHHHHHHHHHHHHHHHHHHHHHHHHHHHHHHHHHHHHHHHHHHHHHHHHHHHHHHHHHHHHHHHHH-SPPPPPP-TTT-SSHHHHHHHHHHHIIIIIIHH-THHHHHS-TTGGG-HHHHHHHHHHHHHHIIIII-TT--HHHHHHHHHHHHHHHHHHHHHHTTPPPTTS---PPPSPP--HHHHHHHHHHHHHHHHHHHHHHHH-TTS-HHHHHHHHHHHHHHHHHTT--HHHHHHHHHHHHHTS---

Radius of gyration: 51.89 Å; chains: 1; bounding box: 58×119×141 Å